Protein 4S1N (pdb70)

CATH classification: 3.40.50.170

B-factor: mean 57.57, std 19.72, range [28.13, 147.43]

Secondary structure (DSSP, 8-state):
--EEEE-SS--HHHHHHHHHS-EEEEEES-TT-THHHHHHHHT--EEE--GGGSSSHHHHHHHHHHHHHHTT-SEEEES------HHHHTTSTTSEEEEESS-TTSS-SS-HHHHHHHHT-SB--EEEEE--SSTT-SPEEEEE--B--TT--HHHHHHHHHHHHHHHHHHHHHHH--

Foldseek 3Di:
DAEEEEAAALCPLVLLCVVLHPHQEYEYQDPPHNNVVSCVVSVHHYDYHHPVPDPHVLVVVVVVLVVCVVSVHQAYEYRHHPADDPNNCVRQPVRYKYKDLFQPPQQFDNCSLVVCVVVPDQKTWMWMFGDDNDGPPGHTQDIDIGGDDDPDDSVNSVVSSVVRSSVVVNVSCVVVVD

Solvent-accessible surface area: 8891 Å² total

Radius of gyration: 16.01 Å; Cα contacts (8 Å, |Δi|>4): 315; chains: 1; bounding box: 42×35×35 Å

Nearest PDB structures (foldseek):
  4s1n-assembly1_A  TM=1.006E+00  e=5.184E-39  Streptococcus pneumoniae TIGR4
  3p9x-assembly1_B  TM=9.607E-01  e=1.309E-22  Halalkalibacterium halodurans C-125
  3auf-assembly1_A-2  TM=9.697E-01  e=1.327E-21  Symbiobacterium toebii
  4zyv-assembly1_A  TM=9.623E-01  e=7.169E-20  Homo sapiens
  3da8-assembly1_A  TM=9.303E-01  e=9.401E-19  Mycobacterium tuberculosis

Sequence (178 aa):
KKIAVFASGNGSNFQVIAEEFPVEFVFSDHRDAYVLERAKQLGVLSYAFELKEFESKADYEAALVELLEEHQIDLVCLAGYKIVGPTLLSAYEGRIVNIHPAYLPEFPGAHGIEDAWNAGVGQSGVTIHWVDSGVDTGQVIKQVRVPRLADDTIDRFEARIHEAEYRLYPEVVKALFT

Structure (mmCIF, N/CA/C/O backbone):
data_4S1N
#
_entry.id   4S1N
#
_cell.length_a   43.206
_cell.length_b   46.227
_cell.length_c   91.152
_cell.angle_alpha   90.00
_cell.angle_beta   90.00
_cell.angle_gamma   90.00
#
_symmetry.space_group_name_H-M   'P 21 21 21'
#
loop_
_entity.id
_entity.type
_entity.pdbx_description
1 polymer 'Phosphoribosylglycinamide formyltransferase'
2 non-polymer 'CHLORIDE ION'
3 water water
#
loop_
_atom_site.group_PDB
_atom_site.id
_atom_site.type_symbol
_atom_site.label_atom_id
_atom_site.label_alt_id
_atom_site.label_comp_id
_atom_site.label_asym_id
_atom_site.label_entity_id
_atom_site.label_seq_id
_atom_site.pdbx_PDB_ins_code
_atom_site.Cartn_x
_atom_site.Cartn_y
_atom_site.Cartn_z
_atom_site.occupancy
_atom_site.B_iso_or_equiv
_atom_site.auth_seq_id
_atom_site.auth_comp_id
_atom_site.auth_asym_id
_atom_site.auth_atom_id
_atom_site.pdbx_PDB_model_num
ATOM 9 N N . LYS A 1 5 ? -1.088 1.939 6.088 1.00 80.00 2 LYS A N 1
ATOM 10 C CA . LYS A 1 5 ? -0.959 1.223 4.822 1.00 75.59 2 LYS A CA 1
ATOM 11 C C . LYS A 1 5 ? -0.200 2.021 3.767 1.00 72.19 2 LYS A C 1
ATOM 12 O O . LYS A 1 5 ? -0.348 3.239 3.667 1.00 69.04 2 LYS A O 1
ATOM 18 N N . LYS A 1 6 ? 0.614 1.323 2.981 1.00 59.43 3 LYS A N 1
ATOM 19 C CA . LYS A 1 6 ? 1.287 1.929 1.838 1.00 58.13 3 LYS A CA 1
ATOM 20 C C . LYS A 1 6 ? 0.424 1.756 0.593 1.00 63.52 3 LYS A C 1
ATOM 21 O O . LYS A 1 6 ? 0.062 0.637 0.229 1.00 60.97 3 LYS A O 1
ATOM 27 N N . ILE A 1 7 ? 0.096 2.868 -0.056 1.00 71.22 4 ILE A N 1
ATOM 28 C CA . ILE A 1 7 ? -0.851 2.856 -1.166 1.00 65.81 4 ILE A CA 1
ATOM 29 C C . ILE A 1 7 ? -0.174 3.008 -2.527 1.00 52.15 4 ILE A C 1
ATOM 30 O O . ILE A 1 7 ? 0.687 3.868 -2.712 1.00 55.03 4 ILE A O 1
ATOM 35 N N . ALA A 1 8 ? -0.572 2.163 -3.473 1.00 44.88 5 ALA A N 1
ATOM 36 C CA . ALA A 1 8 ? -0.110 2.270 -4.852 1.00 64.18 5 ALA A CA 1
ATOM 37 C C . ALA A 1 8 ? -1.292 2.566 -5.771 1.00 56.58 5 ALA A C 1
ATOM 38 O O . ALA A 1 8 ? -2.410 2.116 -5.518 1.00 50.61 5 ALA A O 1
ATOM 40 N N . VAL A 1 9 ? -1.044 3.322 -6.835 1.00 40.77 6 VAL A N 1
ATOM 41 C CA . VAL A 1 9 ? -2.112 3.728 -7.744 1.00 38.97 6 VAL A CA 1
ATOM 42 C C . VAL A 1 9 ? -1.852 3.281 -9.181 1.00 37.32 6 VAL A C 1
ATOM 43 O O . VAL A 1 9 ? -0.771 3.503 -9.724 1.00 59.74 6 VAL A O 1
ATOM 47 N N . PHE A 1 10 ? -2.850 2.645 -9.790 1.00 35.57 7 PHE A N 1
ATOM 48 C CA . PHE A 1 10 ? -2.770 2.258 -11.195 1.00 34.55 7 PHE A CA 1
ATOM 49 C C . PHE A 1 10 ? -3.640 3.177 -12.046 1.00 45.33 7 PHE A C 1
ATOM 50 O O . PHE A 1 10 ? -4.851 3.258 -11.845 1.00 56.62 7 PHE A O 1
ATOM 58 N N . ALA A 1 11 ? -3.019 3.868 -12.997 1.00 36.06 8 ALA A N 1
ATOM 59 C CA . ALA A 1 11 ? -3.746 4.772 -13.880 1.00 37.73 8 ALA A CA 1
ATOM 60 C C . ALA A 1 11 ? -3.273 4.625 -15.322 1.00 33.89 8 ALA A C 1
ATOM 61 O O . ALA A 1 11 ? -2.074 4.618 -15.591 1.00 82.64 8 ALA A O 1
ATOM 63 N N . SER A 1 12 ? -4.221 4.517 -16.246 1.00 49.99 9 SER A N 1
ATOM 64 C CA . SER A 1 12 ? -3.898 4.280 -17.649 1.00 37.07 9 SER A CA 1
ATOM 65 C C . SER A 1 12 ? -3.916 5.551 -18.494 1.00 38.12 9 SER A C 1
ATOM 66 O O . SER A 1 12 ? -3.308 5.599 -19.563 1.00 46.22 9 SER A O 1
ATOM 69 N N . GLY A 1 13 ? -4.610 6.579 -18.015 1.00 32.97 10 GLY A N 1
ATOM 70 C CA . GLY A 1 13 ? -4.780 7.793 -18.792 1.00 32.20 10 GLY A CA 1
ATOM 71 C C . GLY A 1 13 ? -4.386 9.073 -18.083 1.00 32.57 10 GLY A C 1
ATOM 72 O O . GLY A 1 13 ? -3.259 9.213 -17.609 1.00 34.46 10 GLY A O 1
ATOM 73 N N . ASN A 1 14 ? -5.328 10.010 -18.018 1.00 33.58 11 ASN A N 1
ATOM 74 C CA . ASN A 1 14 ? -5.085 11.334 -17.455 1.00 32.07 11 ASN A CA 1
ATOM 75 C C . ASN A 1 14 ? -4.675 11.300 -15.985 1.00 55.94 11 ASN A C 1
ATOM 76 O O . ASN A 1 14 ? -3.875 12.121 -15.536 1.00 52.12 11 ASN A O 1
ATOM 81 N N . GLY A 1 15 ? -5.227 10.347 -15.241 1.00 56.89 12 GLY A N 1
ATOM 82 C CA . GLY A 1 15 ? -4.902 10.193 -13.835 1.00 56.64 12 GLY A CA 1
ATOM 83 C C . GLY A 1 15 ? -5.414 11.337 -12.983 1.00 48.92 12 GLY A C 1
ATOM 84 O O . GLY A 1 15 ? -4.709 11.835 -12.106 1.00 46.44 12 GLY A O 1
ATOM 85 N N . SER A 1 16 ? -6.649 11.752 -13.242 1.00 52.00 13 SER A N 1
ATOM 86 C CA . SER A 1 16 ? -7.267 12.836 -12.488 1.00 42.24 13 SER A CA 1
ATOM 87 C C . SER A 1 16 ? -7.564 12.407 -11.055 1.00 43.61 13 SER A C 1
ATOM 88 O O . SER A 1 16 ? -7.473 13.209 -10.126 1.00 45.42 13 SER A O 1
ATOM 91 N N . ASN A 1 17 ? -7.924 11.139 -10.883 1.00 47.18 14 ASN A N 1
ATOM 92 C CA . ASN A 1 17 ? -8.185 10.589 -9.558 1.00 45.17 14 ASN A CA 1
ATOM 93 C C . ASN A 1 17 ? -6.906 10.445 -8.742 1.00 42.55 14 ASN A C 1
ATOM 94 O O . ASN A 1 17 ? -6.915 10.619 -7.524 1.00 41.04 14 ASN A O 1
ATOM 99 N N . PHE A 1 18 ? -5.810 10.123 -9.422 1.00 46.73 15 PHE A N 1
ATOM 100 C CA . PHE A 1 18 ? -4.507 10.023 -8.777 1.00 28.48 15 PHE A CA 1
ATOM 101 C C . PHE A 1 18 ? -4.096 11.367 -8.192 1.00 33.03 15 PHE A C 1
ATOM 102 O O . PHE A 1 18 ? -3.483 11.430 -7.126 1.00 38.06 15 PHE A O 1
ATOM 110 N N . GLN A 1 19 ? -4.438 12.437 -8.903 1.00 34.89 16 GLN A N 1
ATOM 111 C CA . GLN A 1 19 ? -4.128 13.791 -8.465 1.00 32.13 16 GLN A CA 1
ATOM 112 C C . GLN A 1 19 ? -4.768 14.079 -7.110 1.00 52.29 16 GLN A C 1
ATOM 113 O O . GLN A 1 19 ? -4.143 14.667 -6.231 1.00 70.78 16 GLN A O 1
ATOM 119 N N . VAL A 1 20 ? -6.014 13.648 -6.942 1.00 36.61 17 VAL A N 1
ATOM 120 C CA . VAL A 1 20 ? -6.755 13.913 -5.716 1.00 38.03 17 VAL A CA 1
ATOM 121 C C . VAL A 1 20 ? -6.256 13.048 -4.558 1.00 46.57 17 VAL A C 1
ATOM 122 O O . VAL A 1 20 ? -6.132 13.519 -3.426 1.00 52.03 17 VAL A O 1
ATOM 126 N N . ILE A 1 21 ? -5.960 11.785 -4.852 1.00 52.14 18 ILE A N 1
ATOM 127 C CA . ILE A 1 21 ? -5.475 10.842 -3.843 1.00 48.39 18 ILE A CA 1
ATOM 128 C C . ILE A 1 21 ? -4.105 11.239 -3.295 1.00 43.93 18 ILE A C 1
ATOM 129 O O . ILE A 1 21 ? -3.876 11.217 -2.090 1.00 57.11 18 ILE A O 1
ATOM 134 N N . ALA A 1 22 ? -3.206 11.620 -4.195 1.00 44.57 19 ALA A N 1
ATOM 135 C CA . ALA A 1 22 ? -1.834 11.974 -3.837 1.00 42.33 19 ALA A CA 1
ATOM 136 C C . ALA A 1 22 ? -1.733 13.260 -3.018 1.00 46.12 19 ALA A C 1
ATOM 137 O O . ALA A 1 22 ? -0.716 13.511 -2.369 1.00 61.02 19 ALA A O 1
ATOM 139 N N . GLU A 1 23 ? -2.782 14.075 -3.063 1.00 38.00 20 GLU A N 1
ATOM 140 C CA . GLU A 1 23 ? -2.791 15.347 -2.348 1.00 48.49 20 GLU A CA 1
ATOM 141 C C . GLU A 1 23 ? -3.261 15.196 -0.903 1.00 55.56 20 GLU A C 1
ATOM 142 O O . GLU A 1 23 ? -2.980 16.048 -0.058 1.00 64.86 20 GLU A O 1
ATOM 148 N N . GLU A 1 24 ? -3.969 14.108 -0.620 1.00 43.30 21 GLU A N 1
ATOM 149 C CA . GLU A 1 24 ? -4.518 13.888 0.712 1.00 74.13 21 GLU A CA 1
ATOM 150 C C . GLU A 1 24 ? -4.014 12.589 1.332 1.00 46.20 21 GLU A C 1
ATOM 151 O O . GLU A 1 24 ? -4.246 12.323 2.510 1.00 57.46 21 GLU A O 1
ATOM 157 N N . PHE A 1 25 ? -3.314 11.788 0.534 1.00 71.60 22 PHE A N 1
ATOM 158 C CA . PHE A 1 25 ? -2.742 10.536 1.014 1.00 58.90 22 PHE A CA 1
ATOM 159 C C . PHE A 1 25 ? -1.349 10.314 0.439 1.00 55.25 22 PHE A C 1
ATOM 160 O O . PHE A 1 25 ? -1.125 10.524 -0.754 1.00 52.33 22 PHE A O 1
ATOM 168 N N . PRO A 1 26 ? -0.404 9.891 1.291 1.00 61.48 23 PRO A N 1
ATOM 169 C CA . PRO A 1 26 ? 0.957 9.567 0.852 1.00 54.87 23 PRO A CA 1
ATOM 170 C C . PRO A 1 26 ? 0.960 8.367 -0.087 1.00 59.76 23 PRO A C 1
ATOM 171 O O . PRO A 1 26 ? 0.555 7.275 0.311 1.00 69.15 23 PRO A O 1
ATOM 175 N N . VAL A 1 27 ? 1.411 8.571 -1.320 1.00 47.44 24 VAL A N 1
ATOM 176 C CA . VAL A 1 27 ? 1.438 7.501 -2.309 1.00 44.56 24 VAL A CA 1
ATOM 177 C C . VAL A 1 27 ? 2.856 6.982 -2.520 1.00 43.69 24 VAL A C 1
ATOM 178 O O . VAL A 1 27 ? 3.763 7.749 -2.847 1.00 52.77 24 VAL A O 1
ATOM 182 N N . GLU A 1 28 ? 3.040 5.679 -2.326 1.00 44.62 25 GLU A N 1
ATOM 183 C CA . GLU A 1 28 ? 4.347 5.051 -2.494 1.00 44.44 25 GLU A CA 1
ATOM 184 C C . GLU A 1 28 ? 4.837 5.195 -3.930 1.00 40.73 25 GLU A C 1
ATOM 185 O O . GLU A 1 28 ? 5.953 5.655 -4.170 1.00 43.35 25 GLU A O 1
ATOM 191 N N . PHE A 1 29 ? 3.995 4.799 -4.880 1.00 38.52 26 PHE A N 1
ATOM 192 C CA . PHE A 1 29 ? 4.293 4.981 -6.297 1.00 35.55 26 PHE A CA 1
ATOM 193 C C . PHE A 1 29 ? 3.026 4.888 -7.140 1.00 35.99 26 PHE A C 1
ATOM 194 O O . PHE A 1 29 ? 1.978 4.460 -6.658 1.00 35.26 26 PHE A O 1
ATOM 202 N N . VAL A 1 30 ? 3.130 5.291 -8.402 1.00 31.77 27 VAL A N 1
ATOM 203 C CA . VAL A 1 30 ? 2.011 5.196 -9.333 1.00 35.42 27 VAL A CA 1
ATOM 204 C C . VAL A 1 30 ? 2.439 4.519 -10.635 1.00 33.07 27 VAL A C 1
ATOM 205 O O . VAL A 1 30 ? 3.459 4.874 -11.226 1.00 39.50 27 VAL A O 1
ATOM 209 N N . PHE A 1 31 ? 1.664 3.531 -11.070 1.00 32.68 28 PHE A N 1
ATOM 210 C CA . PHE A 1 31 ? 1.990 2.780 -12.277 1.00 29.31 28 PHE A CA 1
ATOM 211 C C . PHE A 1 31 ? 1.067 3.131 -13.439 1.00 35.87 28 PHE A C 1
ATOM 212 O O . PHE A 1 31 ? -0.113 3.421 -13.244 1.00 42.94 28 PHE A O 1
ATOM 220 N N . SER A 1 32 ? 1.619 3.100 -14.648 1.00 33.84 29 SER A N 1
ATOM 221 C CA . SER A 1 32 ? 0.839 3.324 -15.857 1.00 28.36 29 SER A CA 1
ATOM 222 C C . SER A 1 32 ? 1.220 2.321 -16.939 1.00 29.29 29 SER A C 1
ATOM 223 O O . SER A 1 32 ? 2.401 2.059 -17.167 1.00 88.65 29 SER A O 1
ATOM 226 N N . ASP A 1 33 ? 0.215 1.759 -17.604 1.00 44.33 30 ASP A N 1
ATOM 227 C CA . ASP A 1 33 ? 0.454 0.826 -18.700 1.00 45.52 30 ASP A CA 1
ATOM 228 C C . ASP A 1 33 ? 0.669 1.568 -20.016 1.00 44.98 30 ASP A C 1
ATOM 229 O O . ASP A 1 33 ? 0.762 0.955 -21.078 1.00 40.38 30 ASP A O 1
ATOM 234 N N . HIS A 1 34 ? 0.742 2.893 -19.931 1.00 50.45 31 HIS A N 1
ATOM 235 C CA . HIS A 1 34 ? 1.040 3.735 -21.083 1.00 38.69 31 HIS A CA 1
ATOM 236 C C . HIS A 1 34 ? 2.194 4.674 -20.753 1.00 42.55 31 HIS A C 1
ATOM 237 O O . HIS A 1 34 ? 2.119 5.450 -19.801 1.00 45.72 31 HIS A O 1
ATOM 244 N N . ARG A 1 35 ? 3.259 4.602 -21.544 1.00 50.59 32 ARG A N 1
ATOM 245 C CA . ARG A 1 35 ? 4.451 5.409 -21.299 1.00 43.98 32 ARG A CA 1
ATOM 246 C C . ARG A 1 35 ? 4.251 6.878 -21.667 1.00 49.16 32 ARG A C 1
ATOM 247 O O . ARG A 1 35 ? 5.117 7.712 -21.404 1.00 49.22 32 ARG A O 1
ATOM 255 N N . ASP A 1 36 ? 3.111 7.190 -22.275 1.00 50.84 33 ASP A N 1
ATOM 256 C CA . ASP A 1 36 ? 2.820 8.559 -22.686 1.00 42.45 33 A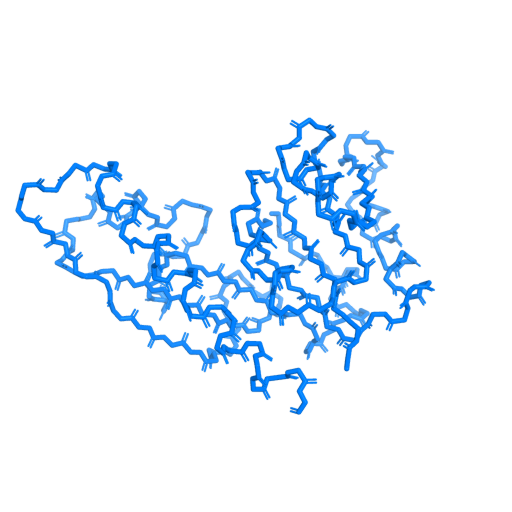SP A CA 1
ATOM 257 C C . ASP A 1 36 ? 1.574 9.110 -21.998 1.00 47.93 33 ASP A C 1
ATOM 258 O O . ASP A 1 36 ? 1.066 10.166 -22.373 1.00 54.35 33 ASP A O 1
ATOM 263 N N . ALA A 1 37 ? 1.086 8.389 -20.993 1.00 44.30 34 ALA A N 1
ATOM 264 C CA . ALA A 1 37 ? -0.081 8.826 -20.233 1.00 37.47 34 ALA A CA 1
ATOM 265 C C . ALA A 1 37 ? 0.239 10.090 -19.444 1.00 41.92 34 ALA A C 1
ATOM 266 O O . ALA A 1 37 ? 1.372 10.286 -19.006 1.00 52.40 34 ALA A O 1
ATOM 268 N N . TYR A 1 38 ? -0.763 10.945 -19.262 1.00 33.22 35 TYR A N 1
ATOM 269 C CA . TYR A 1 38 ? -0.553 12.220 -18.585 1.00 44.89 35 TYR A CA 1
ATOM 270 C C . TYR A 1 38 ? -0.384 12.055 -17.075 1.00 57.52 35 TYR A C 1
ATOM 271 O O . TYR A 1 38 ? 0.084 12.967 -16.393 1.00 74.23 35 TYR A O 1
ATOM 280 N N . VAL A 1 39 ? -0.754 10.888 -16.557 1.00 51.26 36 VAL A N 1
ATOM 281 C CA . VAL A 1 39 ? -0.625 10.616 -15.129 1.00 40.63 36 VAL A CA 1
ATOM 282 C C . VAL A 1 39 ? 0.845 10.629 -14.699 1.00 41.63 36 VAL A C 1
ATOM 283 O O . VAL A 1 39 ? 1.161 10.878 -13.535 1.00 44.29 36 VAL A O 1
ATOM 287 N N . LEU A 1 40 ? 1.739 10.380 -15.651 1.00 44.92 37 LEU A N 1
ATOM 288 C CA . LEU A 1 40 ? 3.171 10.430 -15.388 1.00 30.59 37 LEU A CA 1
ATOM 289 C C . LEU A 1 40 ? 3.625 11.871 -15.173 1.00 38.01 37 LEU A C 1
ATOM 290 O O . LEU A 1 40 ? 4.551 12.132 -14.405 1.00 52.32 37 LEU A O 1
ATOM 295 N N . GLU A 1 41 ? 2.968 12.801 -15.860 1.00 39.60 38 GLU A N 1
ATOM 296 C CA . GLU A 1 41 ? 3.267 14.221 -15.716 1.00 47.66 38 GLU A CA 1
ATOM 297 C C . GLU A 1 41 ? 2.882 14.728 -14.332 1.00 47.96 38 GLU A C 1
ATOM 298 O O . GLU A 1 41 ? 3.623 15.491 -13.712 1.00 52.23 38 GLU A O 1
ATOM 304 N N . ARG A 1 42 ? 1.718 14.299 -13.856 1.00 35.55 39 ARG A N 1
ATOM 305 C CA . ARG A 1 42 ? 1.227 14.700 -12.543 1.00 36.12 39 ARG A CA 1
ATOM 306 C C . ARG A 1 42 ? 2.148 14.200 -11.437 1.00 43.49 39 ARG A C 1
ATOM 307 O O . ARG A 1 42 ? 2.456 14.931 -10.496 1.00 47.20 39 ARG A O 1
ATOM 315 N N . ALA A 1 43 ? 2.585 12.950 -11.560 1.00 33.84 40 ALA A N 1
ATOM 316 C CA . ALA A 1 43 ? 3.479 12.346 -10.579 1.00 44.95 40 ALA A CA 1
ATOM 317 C C . ALA A 1 43 ? 4.794 13.113 -10.485 1.00 46.60 40 ALA A C 1
ATOM 318 O O . ALA A 1 43 ? 5.364 13.255 -9.403 1.00 50.56 40 ALA A O 1
ATOM 320 N N . LYS A 1 44 ? 5.265 13.607 -11.625 1.00 48.04 41 LYS A N 1
ATOM 321 C CA . LYS A 1 44 ? 6.507 14.367 -11.680 1.00 40.90 41 LYS A CA 1
ATOM 322 C C . LYS A 1 44 ? 6.355 15.706 -10.963 1.00 52.90 41 LYS A C 1
ATOM 323 O O . LYS A 1 44 ? 7.310 16.224 -10.384 1.00 69.08 41 LYS A O 1
ATOM 326 N N . GLN A 1 45 ? 5.146 16.256 -11.001 1.00 52.29 42 GLN A N 1
ATOM 327 C CA . GLN A 1 45 ? 4.866 17.541 -10.369 1.00 48.19 42 GLN A CA 1
ATOM 328 C C . GLN A 1 45 ? 4.615 17.390 -8.872 1.00 48.00 42 GLN A C 1
ATOM 329 O O . GLN A 1 45 ? 4.958 18.272 -8.085 1.00 59.25 42 GLN A O 1
ATOM 335 N N . LEU A 1 46 ? 4.014 16.270 -8.485 1.00 52.76 43 LEU A N 1
ATOM 336 C CA . LEU A 1 46 ? 3.707 16.011 -7.082 1.00 51.05 43 LEU A CA 1
ATOM 337 C C . LEU A 1 46 ? 4.886 15.377 -6.351 1.00 51.22 43 LEU A C 1
ATOM 338 O O . LEU A 1 46 ? 4.853 15.211 -5.132 1.00 56.14 43 LEU A O 1
ATOM 343 N N . GLY A 1 47 ? 5.925 15.025 -7.101 1.00 60.23 44 GLY A N 1
ATOM 344 C CA . GLY A 1 47 ? 7.096 14.388 -6.527 1.00 55.73 44 GLY A CA 1
ATOM 345 C C . GLY A 1 47 ? 6.819 12.956 -6.111 1.00 59.98 44 GLY A C 1
ATOM 346 O O . GLY A 1 47 ? 7.371 12.465 -5.127 1.00 45.62 44 GLY A O 1
ATOM 347 N N . VAL A 1 48 ? 5.955 12.286 -6.867 1.00 56.71 45 VAL A N 1
ATOM 348 C CA . VAL A 1 48 ? 5.586 10.906 -6.576 1.00 51.20 45 VAL A CA 1
ATOM 349 C C . VAL A 1 48 ? 6.287 9.942 -7.528 1.00 48.10 45 VAL A C 1
ATOM 350 O O . VAL A 1 48 ? 6.311 10.162 -8.739 1.00 51.57 45 VAL A O 1
ATOM 354 N N . LEU A 1 49 ? 6.863 8.882 -6.968 1.00 40.40 46 LEU A N 1
ATOM 355 C CA . LEU A 1 49 ? 7.544 7.857 -7.753 1.00 40.87 46 LEU A CA 1
ATOM 356 C C . LEU A 1 49 ? 6.597 7.256 -8.787 1.00 43.46 46 LEU A C 1
ATOM 357 O O . LEU A 1 49 ? 5.423 7.027 -8.502 1.00 41.35 46 LEU A O 1
ATOM 362 N N . SER A 1 50 ? 7.107 7.009 -9.990 1.00 48.83 47 SER A N 1
ATOM 363 C CA . SER A 1 50 ? 6.266 6.515 -11.075 1.00 47.43 47 SER A CA 1
ATOM 364 C C . SER A 1 50 ? 6.969 5.487 -11.959 1.00 52.99 47 SER A C 1
ATOM 365 O O . SER A 1 50 ? 8.048 5.744 -12.493 1.00 42.85 47 SER A O 1
ATOM 368 N N . TYR A 1 51 ? 6.343 4.323 -12.107 1.00 37.46 48 TYR A N 1
ATOM 369 C CA . TYR A 1 51 ? 6.836 3.285 -13.004 1.00 37.97 48 TYR A CA 1
ATOM 370 C C . TYR A 1 51 ? 5.915 3.172 -14.212 1.00 38.89 48 TYR A C 1
ATOM 371 O O . TYR A 1 51 ? 4.733 3.509 -14.130 1.00 41.75 48 TYR A O 1
ATOM 380 N N . ALA A 1 52 ? 6.452 2.694 -15.330 1.00 41.08 49 ALA A N 1
ATOM 381 C CA . ALA A 1 52 ? 5.663 2.569 -16.552 1.00 39.95 49 ALA A CA 1
ATOM 382 C C . ALA A 1 52 ? 6.229 1.541 -17.530 1.00 42.45 49 ALA A C 1
ATOM 383 O O . ALA A 1 52 ? 7.383 1.633 -17.947 1.00 53.97 49 ALA A O 1
ATOM 385 N N . PHE A 1 53 ? 5.403 0.563 -17.887 1.00 40.59 50 PHE A N 1
ATOM 386 C CA . PHE A 1 53 ? 5.733 -0.384 -18.948 1.00 48.63 50 PHE A CA 1
ATOM 387 C C . PHE A 1 53 ? 4.463 -0.904 -19.618 1.00 46.23 50 PHE A C 1
ATOM 388 O O . PHE A 1 53 ? 3.422 -1.035 -18.974 1.00 35.41 50 PHE A O 1
ATOM 396 N N . GLU A 1 54 ? 4.553 -1.194 -20.912 1.00 39.27 51 GLU A N 1
ATOM 397 C CA . GLU A 1 54 ? 3.378 -1.584 -21.685 1.00 42.42 51 GLU A CA 1
ATOM 398 C C . GLU A 1 54 ? 3.289 -3.091 -21.911 1.00 43.22 51 GLU A C 1
ATOM 399 O O . GLU A 1 54 ? 4.253 -3.824 -21.693 1.00 50.05 51 GLU A O 1
ATOM 405 N N . LEU A 1 55 ? 2.119 -3.542 -22.352 1.00 48.03 52 LEU A N 1
ATOM 406 C CA . LEU A 1 55 ? 1.865 -4.959 -22.584 1.00 35.94 52 LEU A CA 1
ATOM 407 C C . LEU A 1 55 ? 2.650 -5.468 -23.790 1.00 37.82 52 LEU A C 1
ATOM 408 O O . LEU A 1 55 ? 2.926 -6.661 -23.906 1.00 43.33 52 LEU A O 1
ATOM 413 N N . LYS A 1 56 ? 3.011 -4.550 -24.681 1.00 50.23 53 LYS A N 1
ATOM 414 C CA . LYS A 1 56 ? 3.751 -4.889 -25.892 1.00 48.15 53 LYS A CA 1
ATOM 415 C C . LYS A 1 56 ? 5.146 -5.410 -25.566 1.00 48.37 53 LYS A C 1
ATOM 416 O O . LYS A 1 56 ? 5.761 -6.111 -26.368 1.00 45.06 53 LYS A O 1
ATOM 422 N N . GLU A 1 57 ? 5.637 -5.062 -24.382 1.00 47.77 54 GLU A N 1
ATOM 423 C CA . GLU A 1 57 ? 7.000 -5.385 -23.984 1.00 48.98 54 GLU A CA 1
ATOM 424 C C . GLU A 1 57 ? 7.103 -6.749 -23.307 1.00 44.92 54 GLU A C 1
ATOM 425 O O . GLU A 1 57 ? 8.155 -7.107 -22.778 1.00 47.76 54 GLU A O 1
ATOM 431 N N . PHE A 1 58 ? 6.013 -7.510 -23.327 1.00 39.70 55 PHE A N 1
ATOM 432 C CA . PHE A 1 58 ? 5.987 -8.813 -22.670 1.00 38.69 55 PHE A CA 1
ATOM 433 C C . PHE A 1 58 ? 5.479 -9.919 -23.590 1.00 59.98 55 PHE A C 1
ATOM 434 O O . PHE A 1 58 ? 4.798 -9.654 -24.581 1.00 67.05 55 PHE A O 1
ATOM 442 N N . GLU A 1 59 ? 5.816 -11.159 -23.250 1.00 39.23 56 GLU A N 1
ATOM 443 C CA . GLU A 1 59 ? 5.406 -12.313 -24.040 1.00 39.62 56 GLU A CA 1
ATOM 444 C C . GLU A 1 59 ? 3.927 -12.616 -23.829 1.00 43.96 56 GLU A C 1
ATOM 445 O O . GLU A 1 59 ? 3.226 -13.025 -24.755 1.00 37.93 56 GLU A O 1
ATOM 451 N N . SER A 1 60 ? 3.458 -12.411 -22.603 1.00 44.57 57 SER A N 1
ATOM 452 C CA . SER A 1 60 ? 2.058 -12.642 -22.271 1.00 37.89 57 SER A CA 1
ATOM 453 C C . SER A 1 60 ? 1.598 -11.681 -21.184 1.00 45.55 57 SER A C 1
ATOM 454 O O . SER A 1 60 ? 2.384 -10.886 -20.670 1.00 51.46 57 SER A O 1
ATOM 457 N N . LYS A 1 61 ? 0.318 -11.759 -20.837 1.00 33.50 58 LYS A N 1
ATOM 458 C CA . LYS A 1 61 ? -0.236 -10.918 -19.786 1.00 46.72 58 LYS A CA 1
ATOM 459 C C . LYS A 1 61 ? 0.241 -11.394 -18.417 1.00 38.93 58 LYS A C 1
ATOM 460 O O . LYS A 1 61 ? 0.337 -10.610 -17.473 1.00 38.25 58 LYS A O 1
ATOM 466 N N . ALA A 1 62 ? 0.542 -12.686 -18.319 1.00 37.78 59 ALA A N 1
ATOM 467 C CA . ALA A 1 62 ? 1.024 -13.271 -17.075 1.00 35.56 59 ALA A CA 1
ATOM 468 C C . ALA A 1 62 ? 2.379 -12.688 -16.690 1.00 39.34 59 ALA A C 1
ATOM 469 O O . ALA A 1 62 ? 2.618 -12.366 -15.526 1.00 49.49 59 ALA A O 1
ATOM 471 N N . ASP A 1 63 ? 3.262 -12.555 -17.675 1.00 40.77 60 ASP A N 1
ATOM 472 C CA . ASP A 1 63 ? 4.578 -11.967 -17.452 1.00 36.79 60 ASP A CA 1
ATOM 473 C C . ASP A 1 63 ? 4.453 -10.474 -17.173 1.00 49.50 60 ASP A C 1
ATOM 474 O O . ASP A 1 63 ? 5.244 -9.903 -16.423 1.00 48.88 60 ASP A O 1
ATOM 479 N N . TYR A 1 64 ? 3.452 -9.850 -17.785 1.00 51.89 61 TYR A N 1
ATOM 480 C CA . TYR A 1 64 ? 3.177 -8.435 -17.570 1.00 41.45 61 TYR A CA 1
ATOM 481 C C . TYR A 1 64 ? 2.752 -8.173 -16.130 1.00 42.17 61 TYR A C 1
ATOM 482 O O . TYR A 1 64 ? 3.215 -7.223 -15.499 1.00 48.59 61 TYR A O 1
ATOM 491 N N . GLU A 1 65 ? 1.871 -9.023 -15.613 1.00 37.02 62 GLU A N 1
ATOM 492 C CA . GLU A 1 65 ? 1.382 -8.872 -14.249 1.00 39.83 62 GLU A CA 1
ATOM 493 C C . GLU A 1 65 ? 2.391 -9.388 -13.230 1.00 42.32 62 GLU A C 1
ATOM 494 O O . GLU A 1 65 ? 2.340 -9.023 -12.056 1.00 42.81 62 GLU A O 1
ATOM 500 N N . ALA A 1 66 ? 3.307 -10.238 -13.685 1.00 44.68 63 ALA A N 1
ATOM 501 C CA . ALA A 1 66 ? 4.366 -10.746 -12.822 1.00 50.08 63 ALA A CA 1
ATOM 502 C C . ALA A 1 66 ? 5.319 -9.618 -12.447 1.00 37.85 63 ALA A C 1
ATOM 503 O O . ALA A 1 66 ? 5.828 -9.567 -11.328 1.00 60.57 63 ALA A O 1
ATOM 505 N N . ALA A 1 67 ? 5.553 -8.714 -13.393 1.00 36.38 64 ALA A N 1
ATOM 506 C CA . ALA A 1 67 ? 6.404 -7.555 -13.155 1.00 39.32 64 ALA A CA 1
ATOM 507 C C . ALA A 1 67 ? 5.716 -6.581 -12.207 1.00 40.17 64 ALA A C 1
ATOM 508 O O . ALA A 1 67 ? 6.373 -5.857 -11.459 1.00 47.73 64 ALA A O 1
ATOM 510 N N . LEU A 1 68 ? 4.387 -6.572 -12.245 1.00 33.23 65 LEU A N 1
ATOM 511 C CA . LEU A 1 68 ? 3.601 -5.736 -11.347 1.00 35.71 65 LEU A CA 1
ATOM 512 C C . LEU A 1 68 ? 3.664 -6.254 -9.916 1.00 43.60 65 LEU A C 1
ATOM 513 O O . LEU A 1 68 ? 3.838 -5.480 -8.976 1.00 33.86 65 LEU A O 1
ATOM 518 N N . VAL A 1 69 ? 3.522 -7.567 -9.760 1.00 52.44 66 VAL A N 1
ATOM 519 C CA . VAL A 1 69 ? 3.563 -8.195 -8.444 1.00 53.32 66 VAL A CA 1
ATOM 520 C C . VAL A 1 69 ? 4.914 -7.979 -7.769 1.00 40.18 66 VAL A C 1
ATOM 521 O O . VAL A 1 69 ? 4.978 -7.617 -6.594 1.00 53.64 66 VAL A O 1
ATOM 525 N N . GLU A 1 70 ? 5.990 -8.191 -8.522 1.00 65.59 67 GLU A N 1
ATOM 526 C CA . GLU A 1 70 ? 7.341 -7.961 -8.018 1.00 69.92 67 GLU A CA 1
ATOM 527 C C . GLU A 1 70 ? 7.534 -6.505 -7.609 1.00 53.74 67 GLU A C 1
ATOM 528 O O . GLU A 1 70 ? 8.219 -6.208 -6.630 1.00 52.13 67 GLU A O 1
ATOM 534 N N . LEU A 1 71 ? 6.922 -5.603 -8.369 1.00 42.56 68 LEU A N 1
ATOM 535 C CA . LEU A 1 71 ? 7.024 -4.174 -8.103 1.00 38.48 68 LEU A CA 1
ATOM 536 C C . LEU A 1 71 ? 6.260 -3.802 -6.837 1.00 53.22 68 LEU A C 1
ATOM 537 O O . LEU A 1 71 ? 6.710 -2.968 -6.051 1.00 49.60 68 LEU A O 1
ATOM 542 N N . LEU A 1 72 ? 5.102 -4.426 -6.645 1.00 56.28 69 LEU A N 1
ATOM 543 C CA . LEU A 1 72 ? 4.283 -4.177 -5.466 1.00 36.92 69 LEU A CA 1
ATOM 544 C C . LEU A 1 72 ? 4.945 -4.730 -4.208 1.00 56.77 69 LEU A C 1
ATOM 545 O O . LEU A 1 72 ? 4.974 -4.070 -3.169 1.00 55.46 69 LEU A O 1
ATOM 550 N N . GLU A 1 73 ? 5.478 -5.944 -4.311 1.00 54.97 70 GLU A N 1
ATOM 551 C CA . GLU A 1 73 ? 6.119 -6.603 -3.179 1.00 59.41 70 GLU A CA 1
ATOM 552 C C . GLU A 1 73 ? 7.399 -5.891 -2.751 1.00 57.15 70 GLU A C 1
ATOM 553 O O . GLU A 1 73 ? 7.787 -5.943 -1.584 1.00 55.16 70 GLU A O 1
ATOM 559 N N . GLU A 1 74 ? 8.049 -5.225 -3.700 1.00 54.81 71 GLU A N 1
ATOM 560 C CA . GLU A 1 74 ? 9.293 -4.518 -3.419 1.00 63.83 71 GLU A CA 1
ATOM 561 C C . GLU A 1 74 ? 9.042 -3.278 -2.566 1.00 60.30 71 GLU A C 1
ATOM 562 O O . GLU A 1 74 ? 9.876 -2.900 -1.743 1.00 71.59 71 GLU A O 1
ATOM 565 N N . HIS A 1 75 ? 7.886 -2.653 -2.763 1.00 59.65 72 HIS A N 1
ATOM 566 C CA . HIS A 1 75 ? 7.537 -1.439 -2.032 1.00 46.67 72 HIS A CA 1
ATOM 567 C C . HIS A 1 75 ? 6.622 -1.723 -0.845 1.00 73.70 72 HIS A C 1
ATOM 568 O O . HIS A 1 75 ? 6.127 -0.796 -0.203 1.00 74.01 72 HIS A O 1
ATOM 575 N N . GLN A 1 76 ? 6.407 -3.007 -0.562 1.00 70.12 73 GLN A N 1
ATOM 576 C CA . GLN A 1 76 ? 5.563 -3.444 0.551 1.00 50.92 73 GLN A CA 1
ATOM 577 C C . GLN A 1 76 ? 4.165 -2.835 0.494 1.00 49.09 73 GLN A C 1
ATOM 578 O O . GLN A 1 76 ? 3.647 -2.352 1.501 1.00 50.12 73 GLN A O 1
ATOM 584 N N . ILE A 1 77 ? 3.561 -2.863 -0.689 1.00 52.02 74 ILE A N 1
ATOM 585 C CA . ILE A 1 77 ? 2.241 -2.277 -0.895 1.00 46.67 74 ILE A CA 1
ATOM 586 C C . ILE A 1 77 ? 1.156 -3.049 -0.150 1.00 42.10 74 ILE A C 1
ATOM 587 O O . ILE A 1 77 ? 1.078 -4.273 -0.241 1.00 75.14 74 ILE A O 1
ATOM 592 N N . ASP A 1 78 ? 0.322 -2.323 0.589 1.00 60.08 75 ASP A N 1
ATOM 593 C CA . ASP A 1 78 ? -0.750 -2.935 1.363 1.00 59.53 75 ASP A CA 1
ATOM 594 C C . ASP A 1 78 ? -2.106 -2.748 0.688 1.00 47.52 75 ASP A C 1
ATOM 595 O O . ASP A 1 78 ? -3.055 -3.481 0.967 1.00 50.32 75 ASP A O 1
ATOM 600 N N . LEU A 1 79 ? -2.190 -1.763 -0.201 1.00 41.26 76 LEU A N 1
ATOM 601 C CA . LEU A 1 79 ? -3.440 -1.462 -0.889 1.00 36.24 76 LEU A CA 1
ATOM 602 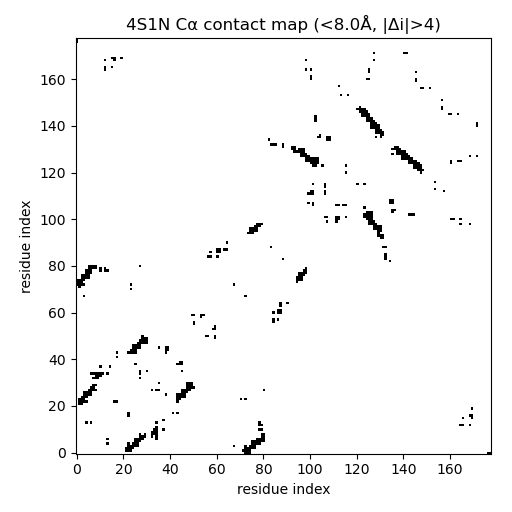C C . LEU A 1 79 ? -3.185 -0.893 -2.281 1.00 40.63 76 LEU A C 1
ATOM 603 O O . LEU A 1 79 ? -2.390 0.031 -2.449 1.00 40.70 76 LEU A O 1
ATOM 608 N N . VAL A 1 80 ? -3.866 -1.452 -3.276 1.00 41.13 77 VAL A N 1
ATOM 609 C CA . VAL A 1 80 ? -3.726 -0.994 -4.654 1.00 30.38 77 VAL A CA 1
ATOM 610 C C . VAL A 1 80 ? -5.002 -0.315 -5.139 1.00 39.36 77 VAL A C 1
ATOM 611 O O . VAL A 1 80 ? -6.047 -0.953 -5.262 1.00 43.20 77 VAL A O 1
ATOM 615 N N . CYS A 1 81 ? -4.910 0.983 -5.413 1.00 43.83 78 CYS A N 1
ATOM 616 C CA . CYS A 1 81 ? -6.054 1.746 -5.898 1.00 33.41 78 CYS A CA 1
ATOM 61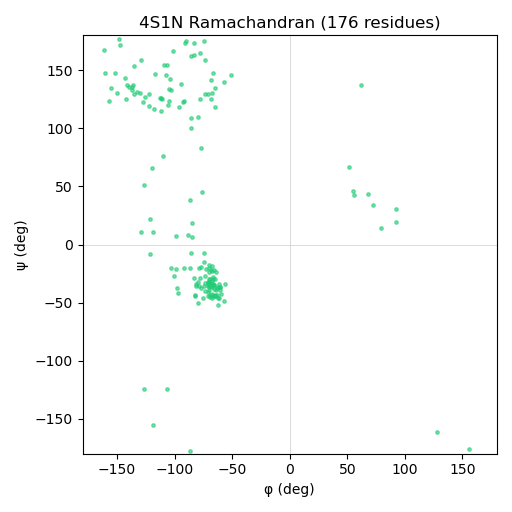7 C C . CYS A 1 81 ? -6.042 1.861 -7.418 1.00 36.20 78 CYS A C 1
ATOM 618 O O . CYS A 1 81 ? -5.117 2.426 -8.000 1.00 41.60 78 CYS A O 1
ATOM 621 N N . LEU A 1 82 ? -7.075 1.321 -8.057 1.00 36.99 79 LEU A N 1
ATOM 622 C CA . LEU A 1 82 ? -7.220 1.432 -9.502 1.00 29.08 79 LEU A CA 1
ATOM 623 C C . LEU A 1 82 ? -7.929 2.735 -9.855 1.00 39.02 79 LEU A C 1
ATOM 624 O O . LEU A 1 82 ? -9.153 2.831 -9.760 1.00 51.72 79 LEU A O 1
ATOM 629 N N . ALA A 1 83 ? -7.154 3.736 -10.257 1.00 37.88 80 ALA A N 1
ATOM 630 C CA . ALA A 1 83 ? -7.706 5.045 -10.586 1.00 38.54 80 ALA A CA 1
ATOM 631 C C . ALA A 1 83 ? -7.628 5.318 -12.083 1.00 37.72 80 ALA A C 1
ATOM 632 O O . ALA A 1 83 ? -6.783 6.087 -12.540 1.00 42.82 80 ALA A O 1
ATOM 634 N N . GLY A 1 84 ? -8.517 4.686 -12.842 1.00 33.35 81 GLY A N 1
ATOM 635 C CA . GLY A 1 84 ? -8.539 4.848 -14.284 1.00 35.07 81 GLY A CA 1
ATOM 636 C C . GLY A 1 84 ? -7.710 3.795 -14.993 1.00 34.22 81 GLY A C 1
ATOM 637 O O . GLY A 1 84 ? -7.155 4.045 -16.061 1.00 47.68 81 GLY A O 1
ATOM 638 N N . TYR A 1 85 ? -7.628 2.612 -14.392 1.00 37.43 82 TYR A N 1
ATOM 639 C CA . TYR A 1 85 ? -6.884 1.502 -14.975 1.00 32.33 82 TYR A CA 1
ATOM 640 C C . TYR A 1 85 ? -7.780 0.718 -15.927 1.00 40.44 82 TYR A C 1
ATOM 641 O O . TYR A 1 85 ? -8.616 -0.075 -15.497 1.00 40.67 82 TYR A O 1
ATOM 658 N N . LYS A 1 87 ? -7.635 -1.851 -17.769 1.00 53.55 84 LYS A N 1
ATOM 659 C CA . LYS A 1 87 ? -7.194 -3.199 -18.101 1.00 45.45 84 LYS A CA 1
ATOM 660 C C . LYS A 1 87 ? -7.691 -4.199 -17.064 1.00 47.05 84 LYS A C 1
ATOM 661 O O . LYS A 1 87 ? -7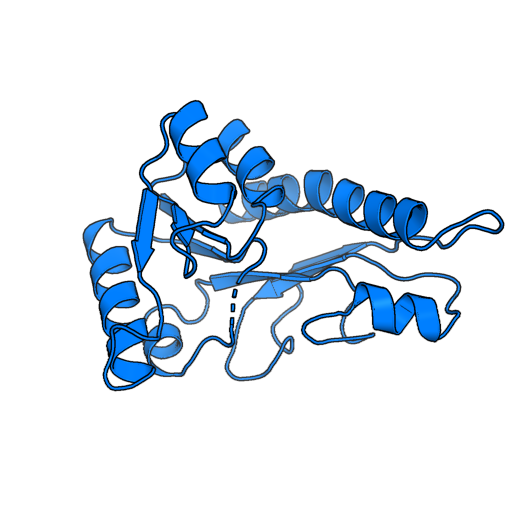.660 -3.930 -15.864 1.00 56.58 84 LYS A O 1
ATOM 667 N N . ILE A 1 88 ? -8.157 -5.350 -17.539 1.00 56.93 85 ILE A N 1
ATOM 668 C CA . ILE A 1 88 ? -8.673 -6.395 -16.663 1.00 37.37 85 ILE A CA 1
ATOM 669 C C . ILE A 1 88 ? -7.569 -6.956 -15.775 1.00 43.28 85 ILE A C 1
ATOM 670 O O . ILE A 1 88 ? -6.463 -7.222 -16.241 1.00 53.83 85 ILE A O 1
ATOM 675 N N . VAL A 1 89 ? -7.870 -7.125 -14.492 1.00 47.46 86 VAL A N 1
ATOM 676 C CA . VAL A 1 89 ? -6.916 -7.707 -13.557 1.00 51.46 86 VAL A CA 1
ATOM 677 C C . VAL A 1 89 ? -6.905 -9.227 -13.690 1.00 44.36 86 VAL A C 1
ATOM 678 O O . VAL A 1 89 ? -7.867 -9.898 -13.315 1.00 39.09 86 VAL A O 1
ATOM 682 N N . GLY A 1 90 ? -5.814 -9.762 -14.228 1.00 43.70 87 GLY A N 1
ATOM 683 C CA . GLY A 1 90 ? -5.690 -11.192 -14.451 1.00 37.22 87 GLY A CA 1
ATOM 684 C C . GLY A 1 90 ? -5.456 -11.980 -13.177 1.00 41.00 87 GLY A C 1
ATOM 685 O O . GLY A 1 90 ? -5.294 -11.400 -12.104 1.00 44.01 87 GLY A O 1
ATOM 686 N N . PRO A 1 91 ? -5.431 -13.317 -13.292 1.00 41.49 88 PRO A N 1
ATOM 687 C CA . PRO A 1 91 ? -5.277 -14.220 -12.145 1.00 42.13 88 PRO A CA 1
ATOM 688 C C . PRO A 1 91 ? -3.896 -14.132 -11.502 1.00 40.92 88 PRO A C 1
ATOM 689 O O . PRO A 1 91 ? -3.743 -14.489 -10.335 1.00 57.23 88 PRO A O 1
ATOM 693 N N . THR A 1 92 ? -2.907 -13.665 -12.257 1.00 40.23 89 THR A N 1
ATOM 694 C CA . THR A 1 92 ? -1.552 -13.519 -11.738 1.00 58.00 89 THR A CA 1
ATOM 695 C C . THR A 1 92 ? -1.501 -12.450 -10.651 1.00 53.27 89 THR A C 1
ATOM 696 O O . THR A 1 92 ? -0.876 -12.639 -9.606 1.00 59.61 89 THR A O 1
ATOM 700 N N . LEU A 1 93 ? -2.168 -11.329 -10.903 1.00 44.21 90 LEU A N 1
ATOM 701 C CA . LEU A 1 93 ? -2.196 -10.222 -9.957 1.00 35.72 90 LEU A CA 1
ATOM 702 C C . LEU A 1 93 ? -3.205 -10.476 -8.839 1.00 46.91 90 LEU A C 1
ATOM 703 O O . LEU A 1 93 ? -3.008 -10.046 -7.703 1.00 43.97 90 LEU A O 1
ATOM 708 N N . LEU A 1 94 ? -4.283 -11.180 -9.169 1.00 56.66 91 LEU A N 1
ATOM 709 C CA . LEU A 1 94 ? -5.321 -11.500 -8.194 1.00 54.02 91 LEU A CA 1
ATOM 710 C C . LEU A 1 94 ? -4.830 -12.488 -7.140 1.00 58.02 91 LEU A C 1
ATOM 711 O O . LEU A 1 94 ? -5.240 -12.424 -5.982 1.00 69.56 91 LEU A O 1
ATOM 716 N N . SER A 1 95 ? -3.952 -13.399 -7.546 1.00 51.65 92 SER A N 1
ATOM 717 C CA . SER A 1 95 ? -3.427 -14.412 -6.638 1.00 45.09 92 SER A CA 1
ATOM 718 C C . SER A 1 95 ? -2.530 -13.803 -5.566 1.00 56.32 92 SER A C 1
ATOM 719 O O . SER A 1 95 ? -2.331 -14.391 -4.503 1.00 68.82 92 SER A O 1
ATOM 722 N N . ALA A 1 96 ? -1.993 -12.621 -5.849 1.00 51.86 93 ALA A N 1
ATOM 723 C CA . ALA A 1 96 ? -1.079 -11.959 -4.926 1.00 53.61 93 ALA A CA 1
ATOM 724 C C . ALA A 1 96 ? -1.781 -10.907 -4.072 1.00 67.49 93 ALA A C 1
ATOM 725 O O . ALA A 1 96 ? -1.466 -10.744 -2.893 1.00 73.99 93 ALA A O 1
ATOM 727 N N . TYR A 1 97 ? -2.733 -10.195 -4.667 1.00 40.49 94 TYR A N 1
ATOM 728 C CA . TYR A 1 97 ? -3.409 -9.103 -3.972 1.00 51.21 94 TYR A CA 1
ATOM 729 C C . TYR A 1 97 ? -4.931 -9.228 -3.982 1.00 54.23 94 TYR A C 1
ATOM 730 O O . TYR A 1 97 ? -5.637 -8.285 -4.335 1.00 55.75 94 TYR A O 1
ATOM 739 N N . GLU A 1 98 ? -5.432 -10.393 -3.584 1.00 68.25 95 GLU A N 1
ATOM 740 C CA . GLU A 1 98 ? -6.869 -10.603 -3.464 1.00 65.56 95 GLU A CA 1
ATOM 741 C C . GLU A 1 98 ? -7.390 -9.957 -2.185 1.00 70.87 95 GLU A C 1
ATOM 742 O O . GLU A 1 98 ? -6.894 -10.235 -1.094 1.00 82.70 95 GLU A O 1
ATOM 744 N N . GLY A 1 99 ? -8.389 -9.092 -2.326 1.00 62.97 96 GLY A N 1
ATOM 745 C CA . GLY A 1 99 ? -8.956 -8.394 -1.187 1.00 53.19 96 GLY A CA 1
ATOM 746 C C . GLY A 1 99 ? -8.099 -7.220 -0.756 1.00 55.39 96 GLY A C 1
ATOM 747 O O . GLY A 1 99 ? -8.275 -6.676 0.334 1.00 65.17 96 GLY A O 1
ATOM 748 N N . ARG A 1 100 ? -7.166 -6.832 -1.618 1.00 51.87 97 ARG A N 1
ATOM 749 C CA . ARG A 1 100 ? -6.271 -5.715 -1.341 1.00 47.64 97 ARG A CA 1
ATOM 750 C C . ARG A 1 100 ? -6.271 -4.735 -2.509 1.00 43.51 97 ARG A C 1
ATOM 751 O O . ARG A 1 100 ? -5.444 -3.824 -2.570 1.00 38.34 97 ARG A O 1
ATOM 759 N N . ILE A 1 101 ? -7.204 -4.930 -3.436 1.00 35.67 98 ILE A N 1
ATOM 760 C CA . ILE A 1 101 ? -7.316 -4.072 -4.609 1.00 39.40 98 ILE A CA 1
ATOM 761 C C . ILE A 1 101 ? -8.698 -3.436 -4.704 1.00 40.81 98 ILE A C 1
ATOM 762 O O . ILE A 1 101 ? -9.706 -4.135 -4.816 1.00 42.18 98 ILE A O 1
ATOM 767 N N . VAL A 1 102 ? -8.740 -2.109 -4.660 1.00 33.35 99 VAL A N 1
ATOM 768 C CA . VAL A 1 102 ? -9.993 -1.379 -4.814 1.00 34.22 99 VAL A CA 1
ATOM 769 C C . VAL A 1 102 ? -10.058 -0.704 -6.179 1.00 36.06 99 VAL A C 1
ATOM 770 O O . VAL A 1 102 ? -9.028 -0.409 -6.786 1.00 40.92 99 VAL A O 1
ATOM 774 N N . ASN A 1 103 ? -11.272 -0.465 -6.659 1.00 34.54 100 ASN A N 1
ATOM 775 C CA . ASN A 1 103 ? -11.463 0.175 -7.953 1.00 37.54 100 ASN A CA 1
ATOM 776 C C . ASN A 1 103 ? -12.658 1.118 -7.961 1.00 40.17 100 ASN A C 1
ATOM 777 O O . ASN A 1 103 ? -13.678 0.850 -7.327 1.00 39.62 100 ASN A O 1
ATOM 782 N N . ILE A 1 104 ? -12.520 2.227 -8.679 1.00 36.59 101 ILE A N 1
ATOM 783 C CA . ILE A 1 104 ? -13.613 3.175 -8.835 1.00 39.16 101 ILE A CA 1
ATOM 784 C C . ILE A 1 104 ? -14.231 3.036 -10.226 1.00 49.97 101 ILE A C 1
ATOM 785 O O . ILE A 1 104 ? -13.530 2.781 -11.207 1.00 52.03 101 ILE A O 1
ATOM 790 N N . HIS A 1 105 ? -15.550 3.180 -10.302 1.00 44.34 102 HIS A N 1
ATOM 791 C CA . HIS A 1 105 ? -16.264 3.004 -11.560 1.00 47.06 102 HIS A CA 1
ATOM 792 C C . HIS A 1 105 ? -17.289 4.115 -11.764 1.00 50.92 102 HIS A C 1
ATOM 793 O O . HIS A 1 105 ? -18.096 4.390 -10.876 1.00 52.75 102 HIS A O 1
ATOM 800 N N . PRO A 1 106 ? -17.261 4.758 -12.942 1.00 44.35 103 PRO A N 1
ATOM 801 C CA . PRO A 1 106 ? -18.153 5.878 -13.262 1.00 49.78 103 PRO A CA 1
ATOM 802 C C . PRO A 1 106 ? -19.576 5.430 -13.593 1.00 58.08 103 PRO A C 1
ATOM 803 O O . PRO A 1 106 ? -20.161 5.913 -14.563 1.00 69.08 103 PRO A O 1
ATOM 807 N N . ALA A 1 107 ? -20.119 4.519 -12.791 1.00 56.30 104 ALA A N 1
ATOM 808 C CA . ALA A 1 107 ? -21.485 4.044 -12.969 1.00 48.45 104 ALA A CA 1
ATOM 809 C C . ALA A 1 107 ? -21.993 3.413 -11.679 1.00 48.15 104 ALA A C 1
ATOM 810 O O . ALA A 1 107 ? -21.222 2.827 -10.920 1.00 61.84 104 ALA A O 1
ATOM 812 N N . TYR A 1 108 ? -23.292 3.541 -11.431 1.00 50.48 105 TYR A N 1
ATOM 813 C CA . TYR A 1 108 ? -23.896 2.980 -10.230 1.00 47.21 105 TYR A CA 1
ATOM 814 C C . TYR A 1 108 ? -24.081 1.475 -10.392 1.00 52.66 105 TYR A C 1
ATOM 815 O O . TYR A 1 108 ? -25.162 1.016 -10.753 1.00 52.99 105 TYR A O 1
ATOM 824 N N . LEU A 1 109 ? -23.017 0.721 -10.125 1.00 56.77 106 LEU A N 1
ATOM 825 C CA . LEU A 1 109 ? -23.013 -0.733 -10.291 1.00 50.72 106 LEU A CA 1
ATOM 826 C C . LEU A 1 109 ? -24.199 -1.418 -9.610 1.00 53.76 106 LEU A C 1
ATOM 827 O O . LEU A 1 109 ? -24.650 -0.974 -8.555 1.00 60.59 106 LEU A O 1
ATOM 832 N N . PRO A 1 110 ? -24.706 -2.507 -10.213 1.00 59.52 107 PRO A N 1
ATOM 833 C CA . PRO A 1 110 ? -24.197 -3.140 -11.437 1.00 59.35 107 PRO A CA 1
ATOM 834 C C . PRO A 1 110 ? -24.720 -2.511 -12.730 1.00 55.60 107 PRO A C 1
ATOM 835 O O . PRO A 1 110 ? -24.638 -3.145 -13.781 1.00 51.33 107 PRO A O 1
ATOM 839 N N . GLU A 1 111 ? -25.243 -1.291 -12.656 1.00 61.71 108 GLU A N 1
ATOM 840 C CA . GLU A 1 111 ? -25.723 -0.601 -13.849 1.00 59.05 108 GLU A CA 1
ATOM 841 C C . GLU A 1 111 ? -24.559 -0.122 -14.711 1.00 54.50 108 GLU A C 1
ATOM 842 O O . GLU A 1 111 ? -23.636 0.525 -14.216 1.00 50.52 108 GLU A O 1
ATOM 848 N N . PHE A 1 112 ? -24.616 -0.448 -15.999 1.00 50.22 109 PHE A N 1
ATOM 849 C CA . PHE A 1 112 ? -23.618 -0.015 -16.979 1.00 60.44 109 PHE A CA 1
ATOM 850 C C . PHE A 1 112 ? -22.168 -0.307 -16.586 1.00 53.72 109 PHE A C 1
ATOM 851 O O . PHE A 1 112 ? -21.392 0.619 -16.353 1.00 51.06 109 PHE A O 1
ATOM 859 N N . PRO A 1 113 ? -21.796 -1.595 -16.517 1.00 52.84 110 PRO A N 1
ATOM 860 C CA . PRO A 1 113 ? -20.401 -1.932 -16.223 1.00 52.92 110 PRO A CA 1
ATOM 861 C C . PRO A 1 113 ? -19.570 -1.948 -17.502 1.00 64.77 110 PRO A C 1
ATOM 862 O O . PRO A 1 113 ? -20.134 -2.018 -18.594 1.00 73.48 110 PRO A O 1
ATOM 866 N N . GLY A 1 114 ? -18.249 -1.877 -17.369 1.00 53.67 111 GLY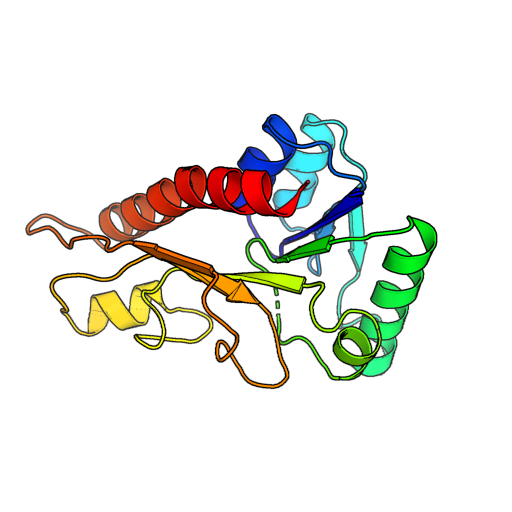 A N 1
ATOM 867 C CA . GLY A 1 114 ? -17.374 -1.941 -18.526 1.00 56.20 111 GLY A CA 1
ATOM 868 C C . GLY A 1 114 ? -16.369 -0.809 -18.609 1.00 55.55 111 GLY A C 1
ATOM 869 O O . GLY A 1 114 ? -16.092 -0.132 -17.620 1.00 61.36 111 GLY A O 1
ATOM 870 N N . ALA A 1 115 ? -15.821 -0.606 -19.803 1.00 59.20 112 ALA A N 1
ATOM 871 C CA . ALA A 1 115 ? -14.799 0.411 -20.022 1.00 65.44 112 ALA A CA 1
ATOM 872 C C . ALA A 1 115 ? -15.405 1.798 -20.208 1.00 66.61 112 ALA A C 1
ATOM 873 O O . ALA A 1 115 ? -14.835 2.798 -19.770 1.00 78.42 112 ALA A O 1
ATOM 875 N N . HIS A 1 116 ? -16.560 1.853 -20.862 1.00 62.98 113 HIS A N 1
ATOM 876 C CA . HIS A 1 116 ? -17.224 3.122 -21.138 1.00 64.44 113 HIS A CA 1
ATOM 877 C C . HIS A 1 116 ? -18.607 3.179 -20.496 1.00 76.45 113 HIS A C 1
ATOM 878 O O . HIS A 1 116 ? -19.621 3.232 -21.191 1.00 72.47 113 HIS A O 1
ATOM 880 N N . GLY A 1 117 ? -18.640 3.174 -19.167 1.00 75.72 114 GLY A N 1
ATOM 881 C CA . GLY A 1 117 ? -19.892 3.195 -18.433 1.00 71.84 114 GLY A CA 1
ATOM 882 C C . GLY A 1 117 ? -20.622 4.521 -18.531 1.00 62.59 114 GLY A C 1
ATOM 883 O O . GLY A 1 117 ? -21.829 4.594 -18.301 1.00 65.25 114 GLY A O 1
ATOM 884 N N . ILE A 1 118 ? -19.887 5.573 -18.874 1.00 53.58 115 ILE A N 1
ATOM 885 C CA . ILE A 1 118 ? -20.469 6.902 -19.010 1.00 50.58 115 ILE A CA 1
ATOM 886 C C . ILE A 1 118 ? -21.266 7.021 -20.304 1.00 57.65 115 ILE A C 1
ATOM 887 O O . ILE A 1 118 ? -22.387 7.532 -20.309 1.00 69.16 115 ILE A O 1
ATOM 892 N N . GLU A 1 119 ? -20.683 6.546 -21.400 1.00 63.63 116 GLU A N 1
ATOM 893 C CA . GLU A 1 119 ? -21.345 6.592 -22.699 1.00 74.22 116 GLU A CA 1
ATOM 894 C C . GLU A 1 119 ? -22.546 5.652 -22.736 1.00 71.17 116 GLU A C 1
ATOM 895 O O . GLU A 1 119 ? -23.563 5.957 -23.358 1.00 72.21 116 GLU A O 1
ATOM 897 N N . ASP A 1 120 ? -22.420 4.511 -22.065 1.00 57.06 117 ASP A N 1
ATOM 898 C CA . ASP A 1 120 ? -23.500 3.532 -22.004 1.00 73.42 117 ASP A CA 1
ATOM 899 C C . ASP A 1 120 ? -24.725 4.097 -21.292 1.00 72.24 117 ASP A C 1
ATOM 900 O O . ASP A 1 120 ? -25.860 3.851 -21.699 1.00 74.54 117 ASP A O 1
ATOM 905 N N . ALA A 1 121 ? -24.485 4.860 -20.230 1.00 70.12 118 ALA A N 1
ATOM 906 C CA . ALA A 1 121 ? -25.566 5.456 -19.455 1.00 72.95 118 ALA A CA 1
ATOM 907 C C . ALA A 1 121 ? -26.150 6.677 -20.157 1.00 69.83 118 ALA A C 1
ATOM 908 O O . ALA A 1 121 ? -27.328 6.995 -19.993 1.00 70.80 118 ALA A O 1
ATOM 910 N N . TRP A 1 122 ? -25.321 7.359 -20.939 1.00 57.36 119 TRP A N 1
ATOM 911 C CA . TRP A 1 122 ? -25.755 8.559 -21.642 1.00 59.85 119 TRP A CA 1
ATOM 912 C C . TRP A 1 122 ? -26.563 8.206 -22.887 1.00 75.03 119 TRP A C 1
ATOM 913 O O . TRP A 1 122 ? -27.512 8.906 -23.240 1.00 77.76 119 TRP A O 1
ATOM 924 N N . ASN A 1 123 ? -26.182 7.118 -23.547 1.00 65.14 120 ASN A N 1
ATOM 925 C CA . ASN A 1 123 ? -26.898 6.653 -24.730 1.00 72.52 120 ASN A CA 1
ATOM 926 C C . ASN A 1 123 ? -28.199 5.945 -24.367 1.00 76.00 120 ASN A C 1
ATOM 927 O O . ASN A 1 123 ? -29.094 5.805 -25.201 1.00 81.75 120 ASN A O 1
ATOM 932 N N . ALA A 1 124 ? -28.297 5.502 -23.118 1.00 71.48 121 ALA A N 1
ATOM 933 C CA . ALA A 1 124 ? -29.492 4.816 -22.640 1.00 74.02 121 ALA A CA 1
ATOM 934 C C . ALA A 1 124 ? -30.616 5.804 -22.349 1.00 80.71 121 ALA A C 1
ATOM 935 O O . ALA A 1 124 ? -31.787 5.518 -22.599 1.00 85.64 121 ALA A O 1
ATOM 937 N N . GLY A 1 125 ? -30.252 6.967 -21.818 1.00 67.79 122 GLY A N 1
ATOM 938 C CA . GLY A 1 125 ? -31.220 8.006 -21.516 1.00 74.78 122 GLY A CA 1
ATOM 939 C C . GLY A 1 125 ? -31.749 7.925 -20.098 1.00 80.31 122 GLY A C 1
ATOM 940 O O . GLY A 1 125 ? -32.804 8.479 -19.787 1.00 88.32 122 GLY A O 1
ATOM 941 N N . VAL A 1 126 ? -31.013 7.232 -19.235 1.00 81.80 123 VAL A N 1
ATOM 942 C CA . VAL A 1 126 ? -31.409 7.067 -17.841 1.00 80.48 123 VAL A CA 1
ATOM 943 C C . VAL A 1 126 ? -31.313 8.394 -17.091 1.00 82.10 123 VAL A C 1
ATOM 944 O O . VAL A 1 126 ? -30.390 9.178 -17.315 1.00 74.98 123 VAL A O 1
ATOM 948 N N . GLY A 1 127 ? -32.276 8.642 -16.209 1.00 90.10 124 GLY A N 1
ATOM 949 C CA . GLY A 1 127 ? -32.327 9.880 -15.454 1.00 88.50 124 GLY A CA 1
ATOM 950 C C . GLY A 1 127 ? -31.184 10.056 -14.471 1.00 83.04 124 GLY A C 1
ATOM 951 O O . GLY A 1 127 ? -30.783 11.181 -14.177 1.00 91.04 124 GLY A O 1
ATOM 952 N N . GLN A 1 128 ? -30.662 8.948 -13.955 1.00 75.05 125 GLN A N 1
ATOM 953 C CA . GLN A 1 128 ? -29.569 9.001 -12.986 1.00 66.91 125 GLN A CA 1
ATOM 954 C C . GLN A 1 128 ? -28.537 7.899 -13.205 1.00 59.45 125 GLN A C 1
ATOM 955 O O . GLN A 1 128 ? -28.887 6.748 -13.465 1.00 55.98 125 GLN A O 1
ATOM 961 N N . SER A 1 129 ? -27.263 8.262 -13.096 1.00 49.56 126 SER A N 1
ATOM 962 C CA . SER A 1 129 ? -26.178 7.290 -13.151 1.00 47.12 126 SER A CA 1
ATOM 963 C C . SER A 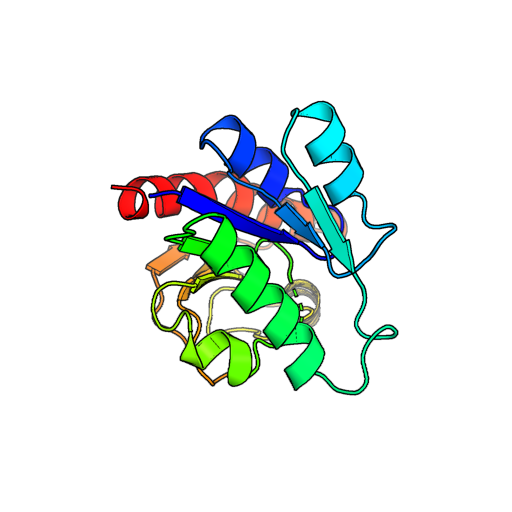1 129 ? -25.596 7.108 -11.753 1.00 45.19 126 SER A C 1
ATOM 964 O O . SER A 1 129 ? -26.324 6.796 -10.812 1.00 67.46 126 SER A O 1
ATOM 967 N N . GLY A 1 130 ? -24.290 7.308 -11.613 1.00 66.54 127 GLY A N 1
ATOM 968 C CA . GLY A 1 130 ? -23.663 7.228 -10.307 1.00 41.35 127 GLY A CA 1
ATOM 969 C C . GLY A 1 130 ? -22.181 6.906 -10.319 1.00 38.93 127 GLY A C 1
ATOM 970 O O . GLY A 1 130 ? -21.561 6.808 -11.376 1.00 45.65 127 GLY A O 1
ATOM 971 N N . VAL A 1 131 ? -21.616 6.752 -9.125 1.00 43.56 128 VAL A N 1
ATOM 972 C CA . VAL A 1 131 ? -20.209 6.402 -8.961 1.00 44.03 128 VAL A CA 1
ATOM 973 C C . VAL A 1 131 ? -20.077 5.264 -7.953 1.00 46.12 128 VAL A C 1
ATOM 974 O O . VAL A 1 131 ? -20.649 5.323 -6.865 1.00 46.03 128 VAL A O 1
ATOM 978 N N . THR A 1 132 ? -19.324 4.230 -8.316 1.00 50.98 129 THR A N 1
ATOM 979 C CA . THR A 1 132 ? -19.184 3.058 -7.459 1.00 42.98 129 THR A CA 1
ATOM 980 C C . THR A 1 132 ? -17.728 2.717 -7.153 1.00 45.19 129 THR A C 1
ATOM 981 O O . THR A 1 132 ? -16.908 2.573 -8.060 1.00 45.90 129 THR A O 1
ATOM 985 N N . ILE A 1 133 ? -17.416 2.592 -5.867 1.00 39.09 130 ILE A N 1
ATOM 986 C CA . ILE A 1 133 ? -16.102 2.131 -5.434 1.00 34.65 130 ILE A CA 1
ATOM 987 C C . ILE A 1 133 ? -16.239 0.760 -4.785 1.00 36.56 130 ILE A C 1
ATOM 988 O O . ILE A 1 133 ? -17.028 0.580 -3.859 1.00 46.43 130 ILE A O 1
ATOM 993 N N . HIS A 1 134 ? -15.468 -0.205 -5.275 1.00 36.97 131 HIS A N 1
ATOM 994 C CA . HIS A 1 134 ? -15.627 -1.589 -4.849 1.00 36.50 131 HIS A CA 1
ATOM 995 C C . HIS A 1 134 ? -14.305 -2.344 -4.844 1.00 42.83 131 HIS A C 1
ATOM 996 O O . HIS A 1 134 ? -13.285 -1.841 -5.316 1.00 39.29 131 HIS A O 1
ATOM 1003 N N . TRP A 1 135 ? -14.335 -3.561 -4.311 1.00 45.84 132 TRP A N 1
ATOM 1004 C CA . TRP A 1 135 ? -13.176 -4.442 -4.342 1.00 32.91 132 TRP A CA 1
ATOM 1005 C C . TRP A 1 135 ? -13.112 -5.160 -5.684 1.00 33.72 132 TRP A C 1
ATOM 1006 O O . TRP A 1 135 ? -14.099 -5.207 -6.417 1.00 67.83 132 TRP A O 1
ATOM 1017 N N . VAL A 1 136 ? -11.950 -5.717 -6.003 1.00 67.89 133 VAL A N 1
ATOM 1018 C CA . VAL A 1 136 ? -11.761 -6.393 -7.280 1.00 56.94 133 VAL A CA 1
ATOM 1019 C C . VAL A 1 136 ? -11.605 -7.899 -7.108 1.00 79.09 133 VAL A C 1
ATOM 1020 O O . VAL A 1 136 ? -10.749 -8.362 -6.355 1.00 59.18 133 VAL A O 1
ATOM 1024 N N . ASP A 1 137 ? -12.442 -8.657 -7.809 1.00 85.60 134 ASP A N 1
ATOM 1025 C CA . ASP A 1 137 ? -12.348 -10.112 -7.806 1.00 86.01 134 ASP A CA 1
ATOM 1026 C C . ASP A 1 137 ? -12.075 -10.630 -9.215 1.00 94.31 134 ASP A C 1
ATOM 1027 O O . ASP A 1 137 ? -11.525 -9.914 -10.052 1.00 70.20 134 ASP A O 1
ATOM 1032 N N . SER A 1 138 ? -12.463 -11.874 -9.472 1.00 106.33 135 SER A N 1
ATOM 1033 C CA . SER A 1 138 ? -12.233 -12.494 -10.772 1.00 105.63 135 SER A CA 1
ATOM 1034 C C . SER A 1 138 ? -13.130 -11.901 -11.855 1.00 106.59 135 SER A C 1
ATOM 1035 O O . SER A 1 138 ? -12.717 -11.759 -13.006 1.00 105.58 135 SER A O 1
ATOM 1038 N N . GLY A 1 139 ? -14.357 -11.555 -11.480 1.00 108.00 136 GLY A N 1
ATOM 1039 C CA . GLY A 1 139 ? -15.322 -11.024 -12.426 1.00 111.55 136 GLY A CA 1
ATOM 1040 C C . GLY A 1 139 ? -15.095 -9.563 -12.764 1.00 106.29 136 GLY A C 1
ATOM 1041 O O . GLY A 1 139 ? -14.359 -8.860 -12.071 1.00 86.89 136 GLY A O 1
ATOM 1042 N N . VAL A 1 140 ? -15.735 -9.106 -13.836 1.00 120.77 137 VAL A N 1
ATOM 1043 C CA . VAL A 1 140 ? -15.616 -7.719 -14.269 1.00 123.22 137 VAL A CA 1
ATOM 1044 C C . VAL A 1 140 ? -16.624 -6.830 -13.547 1.00 125.49 137 VAL A C 1
ATOM 1045 O O . VAL A 1 140 ? -17.826 -6.905 -13.808 1.00 122.39 137 VAL A O 1
ATOM 1047 N N . ASP A 1 141 ? -16.120 -5.995 -12.642 1.00 125.40 138 ASP A N 1
ATOM 1048 C CA . ASP A 1 141 ? -16.950 -5.089 -11.846 1.00 116.52 138 ASP A CA 1
ATOM 1049 C C . ASP A 1 141 ? -18.037 -5.829 -11.069 1.00 120.20 138 ASP A C 1
ATOM 1050 O O . ASP A 1 141 ? -19.182 -5.381 -11.007 1.00 128.89 138 ASP A O 1
ATOM 1055 N N . THR A 1 142 ? -17.670 -6.962 -10.477 1.00 115.81 139 THR A N 1
ATOM 1056 C CA . THR A 1 142 ? -18.613 -7.765 -9.707 1.00 120.33 139 THR A CA 1
ATOM 1057 C C . THR A 1 142 ? -18.142 -7.953 -8.268 1.00 112.85 139 THR A C 1
ATOM 1058 O O . THR A 1 142 ? -18.553 -8.894 -7.589 1.00 118.49 139 THR A O 1
ATOM 1062 N N . GLY A 1 143 ? -17.280 -7.052 -7.808 1.00 93.55 140 GLY A N 1
ATOM 1063 C CA . GLY A 1 143 ? -16.754 -7.121 -6.457 1.00 85.30 140 GLY A CA 1
ATOM 1064 C C . GLY A 1 143 ? -17.691 -6.512 -5.434 1.00 87.13 140 GLY A C 1
ATOM 1065 O O . GLY A 1 143 ? -18.711 -5.921 -5.789 1.00 91.58 140 GLY A O 1
ATOM 1066 N N . GLN A 1 144 ? -17.345 -6.656 -4.159 1.00 76.70 141 GLN A N 1
ATOM 1067 C CA . GLN A 1 144 ? -18.163 -6.119 -3.078 1.00 91.58 141 GLN A CA 1
ATOM 1068 C C . GLN A 1 144 ? -18.144 -4.595 -3.072 1.00 86.79 141 GLN A C 1
ATOM 1069 O O . GLN A 1 144 ? -17.080 -3.977 -3.025 1.00 66.75 141 GLN A O 1
ATOM 1075 N N . VAL A 1 145 ? -19.330 -3.996 -3.118 1.00 62.06 142 VAL A N 1
ATOM 1076 C CA . VAL A 1 145 ? -19.463 -2.545 -3.143 1.00 54.42 142 VAL A CA 1
ATOM 1077 C C . VAL A 1 145 ? -19.099 -1.924 -1.798 1.00 56.26 142 VAL A C 1
ATOM 1078 O O . VAL A 1 145 ? -19.597 -2.345 -0.754 1.00 80.85 142 VAL A O 1
ATOM 1082 N N . ILE A 1 146 ? -18.228 -0.920 -1.832 1.00 43.09 143 ILE A N 1
ATOM 1083 C CA . ILE A 1 146 ? -17.806 -0.229 -0.621 1.00 52.56 143 ILE A CA 1
ATOM 1084 C C . ILE A 1 146 ? -18.613 1.050 -0.410 1.00 55.89 143 ILE A C 1
ATOM 1085 O O . ILE A 1 146 ? -19.018 1.363 0.710 1.00 64.80 143 ILE A O 1
ATOM 1090 N N . LYS A 1 147 ? -18.848 1.783 -1.494 1.00 52.69 144 LYS A N 1
ATOM 1091 C CA . LYS A 1 147 ? -19.564 3.053 -1.421 1.00 53.22 144 LYS A CA 1
ATOM 1092 C C . LYS A 1 147 ? -20.224 3.393 -2.754 1.00 48.79 144 LYS A C 1
ATOM 1093 O O . LYS A 1 147 ? -19.607 3.269 -3.812 1.00 41.72 144 LYS A O 1
ATOM 1099 N N . GLN A 1 148 ? -21.480 3.825 -2.697 1.00 61.14 145 GLN A N 1
ATOM 1100 C CA . GLN A 1 148 ? -22.221 4.192 -3.899 1.00 58.52 145 GLN A CA 1
ATOM 1101 C C . GLN A 1 148 ? -23.014 5.482 -3.722 1.00 58.13 145 GLN A C 1
ATOM 1102 O O . GLN A 1 148 ? -23.646 5.700 -2.688 1.00 67.49 145 GLN A O 1
ATOM 1108 N N . VAL A 1 149 ? -22.974 6.332 -4.742 1.00 49.48 146 VAL A N 1
ATOM 1109 C CA . VAL A 1 149 ? -23.773 7.552 -4.768 1.00 48.91 146 VAL A CA 1
ATOM 1110 C C . VAL A 1 149 ? -24.421 7.722 -6.137 1.00 46.56 146 VAL A C 1
ATOM 1111 O O . VAL A 1 149 ? -23.913 7.218 -7.138 1.00 54.17 146 VAL A O 1
ATOM 1115 N N . ARG A 1 150 ? -25.546 8.427 -6.176 1.00 68.22 147 ARG A N 1
ATOM 1116 C CA . ARG A 1 150 ? -26.260 8.656 -7.426 1.00 49.71 147 ARG A CA 1
ATOM 1117 C C . ARG A 1 150 ? -25.869 9.987 -8.058 1.00 63.88 147 ARG A C 1
ATOM 1118 O O . ARG A 1 150 ? -25.729 10.995 -7.366 1.00 59.11 147 ARG A O 1
ATOM 1124 N N . VAL A 1 151 ? -25.689 9.981 -9.375 1.00 50.72 148 VAL A N 1
ATOM 1125 C CA . VAL A 1 151 ? -25.383 11.199 -10.117 1.00 51.43 148 VAL A CA 1
ATOM 1126 C C . VAL A 1 151 ? -26.488 11.494 -11.126 1.00 54.19 148 VAL A C 1
ATOM 1127 O O . VAL A 1 151 ? -26.719 10.710 -12.046 1.00 69.44 148 VAL A O 1
ATOM 1131 N N . PRO A 1 152 ? -27.177 12.632 -10.952 1.00 55.45 149 PRO A N 1
ATOM 1132 C CA . PRO A 1 152 ? -28.337 12.993 -11.775 1.00 65.62 149 PRO A CA 1
ATOM 1133 C C . PRO A 1 152 ? -27.969 13.438 -13.188 1.00 65.86 149 PRO A C 1
ATOM 1134 O O . PRO A 1 152 ? -26.836 13.848 -13.442 1.00 59.13 149 PRO A O 1
ATOM 1138 N N . ARG A 1 153 ? -28.937 13.348 -14.095 1.00 65.55 150 ARG A N 1
ATOM 1139 C CA . ARG A 1 153 ? -28.776 13.803 -15.470 1.00 72.56 150 ARG A CA 1
ATOM 1140 C C . ARG A 1 153 ? -29.672 15.011 -15.715 1.00 78.47 150 ARG A C 1
ATOM 1141 O O . ARG A 1 153 ? -30.877 14.957 -15.466 1.00 85.24 150 ARG A O 1
ATOM 1149 N N . LEU A 1 154 ? -29.085 16.100 -16.200 1.00 72.64 151 LEU A N 1
ATOM 1150 C CA . LEU A 1 154 ? -29.836 17.333 -16.413 1.00 77.02 151 LEU A CA 1
ATOM 1151 C C . LEU A 1 154 ? -30.446 17.413 -17.809 1.00 87.85 151 LEU A C 1
ATOM 1152 O O . LEU A 1 154 ? -30.210 16.549 -18.654 1.00 76.82 151 LEU A O 1
ATOM 1157 N N . ALA A 1 155 ? -31.231 18.461 -18.041 1.00 94.75 152 ALA A N 1
ATOM 1158 C CA . ALA A 1 155 ? -31.897 18.662 -19.322 1.00 101.79 152 ALA A CA 1
ATOM 1159 C C . ALA A 1 155 ? -30.944 19.250 -20.356 1.00 108.84 152 ALA A C 1
ATOM 1160 O O . ALA A 1 155 ? -30.826 18.736 -21.468 1.00 113.56 152 ALA A O 1
ATOM 1162 N N . ASP A 1 156 ? -30.263 20.329 -19.983 1.00 109.16 153 ASP A N 1
ATOM 1163 C CA . ASP A 1 156 ? -29.292 20.966 -20.866 1.00 108.50 153 ASP A CA 1
ATOM 1164 C C . ASP A 1 156 ? -27.921 20.318 -20.712 1.00 103.37 153 ASP A C 1
ATOM 1165 O O . ASP A 1 156 ? -26.894 20.995 -20.749 1.00 115.72 153 ASP A O 1
ATOM 1167 N N . ASP A 1 157 ? -27.915 19.000 -20.540 1.00 84.84 154 ASP A N 1
ATOM 1168 C CA . ASP A 1 157 ? -26.683 18.256 -20.316 1.00 83.17 154 ASP A CA 1
ATOM 1169 C C . ASP A 1 157 ? -26.079 17.730 -21.612 1.00 91.54 154 ASP A C 1
ATOM 1170 O O . ASP A 1 157 ? -26.724 16.994 -22.358 1.00 92.93 154 ASP A O 1
ATOM 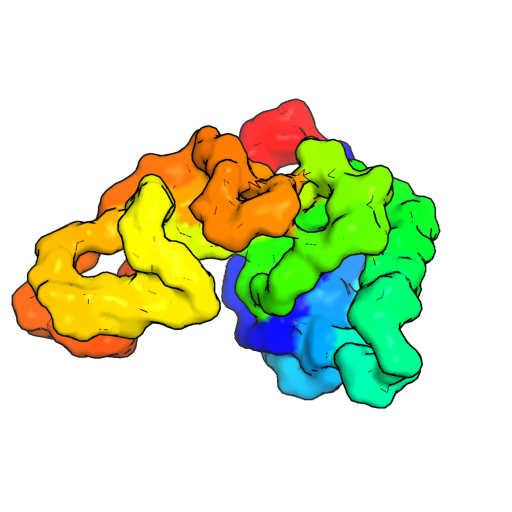1175 N N . THR A 1 158 ? -24.836 18.119 -21.871 1.00 95.81 155 THR A N 1
ATOM 1176 C CA . THR A 1 158 ? -24.074 17.563 -22.978 1.00 94.91 155 THR A CA 1
ATOM 1177 C C . THR A 1 158 ? -23.303 16.366 -22.436 1.00 83.95 155 THR A C 1
ATOM 1178 O O . THR A 1 158 ? -23.307 16.121 -21.229 1.00 76.37 155 THR A O 1
ATOM 1182 N N . ILE A 1 159 ? -22.646 15.618 -23.316 1.00 73.44 156 ILE A N 1
ATOM 1183 C CA . ILE A 1 159 ? -21.854 14.472 -22.884 1.00 76.16 156 ILE A CA 1
ATOM 1184 C C . ILE A 1 159 ? -20.604 14.940 -22.135 1.00 73.97 156 ILE A C 1
ATOM 1185 O O . ILE A 1 159 ? -19.981 14.170 -21.404 1.00 66.80 156 ILE A O 1
ATOM 1190 N N . ASP A 1 160 ? -20.253 16.210 -22.315 1.00 73.83 157 ASP A N 1
ATOM 1191 C CA . ASP A 1 160 ? -19.122 16.804 -21.612 1.00 68.73 157 ASP A CA 1
ATOM 1192 C C . ASP A 1 160 ? -19.529 17.253 -20.212 1.00 67.07 157 ASP A C 1
ATOM 1193 O O . ASP A 1 160 ? -18.807 17.021 -19.243 1.00 50.40 157 ASP A O 1
ATOM 1198 N N . ARG A 1 161 ? -20.687 17.900 -20.117 1.00 52.16 158 ARG A N 1
ATOM 1199 C CA . ARG A 1 161 ? -21.205 18.372 -18.837 1.00 60.73 158 ARG A CA 1
ATOM 1200 C C . ARG A 1 161 ? -21.558 17.211 -17.915 1.00 53.58 158 ARG A C 1
ATOM 1201 O O . ARG A 1 161 ? -21.334 17.275 -16.706 1.00 56.30 158 ARG A O 1
ATOM 1209 N N . PHE A 1 162 ? -22.112 16.152 -18.494 1.00 58.14 159 PHE A N 1
ATOM 1210 C CA . PHE A 1 162 ? -22.522 14.982 -17.725 1.00 55.15 159 PHE A CA 1
ATOM 1211 C C . PHE A 1 162 ? -21.316 14.200 -17.213 1.00 60.83 159 PHE A C 1
ATOM 1212 O O . PHE A 1 162 ? -21.307 13.732 -16.074 1.00 62.23 159 PHE A O 1
ATOM 1220 N N . GLU A 1 163 ? -20.300 14.065 -18.059 1.00 58.67 160 GLU A N 1
ATOM 1221 C CA . GLU A 1 163 ? -19.084 13.349 -17.693 1.00 54.61 160 GLU A CA 1
ATOM 1222 C C . GLU A 1 163 ? -18.330 14.084 -16.588 1.00 50.27 160 GLU A C 1
ATOM 1223 O O . GLU A 1 163 ? -17.715 13.462 -15.721 1.00 54.11 160 GLU A O 1
ATOM 1229 N N . ALA A 1 164 ? -18.388 15.411 -16.625 1.00 47.63 161 ALA A N 1
ATOM 1230 C CA . ALA A 1 164 ? -17.699 16.238 -15.643 1.00 54.70 161 ALA A CA 1
ATOM 1231 C C . ALA A 1 164 ? -18.333 16.110 -14.261 1.00 54.95 161 ALA A C 1
ATOM 1232 O O . ALA A 1 164 ? -17.646 16.194 -13.243 1.00 51.86 161 ALA A O 1
ATOM 1234 N N . ARG A 1 165 ? -19.646 15.906 -14.234 1.00 51.97 162 ARG A N 1
ATOM 1235 C CA . ARG A 1 165 ? -20.373 15.768 -12.978 1.00 51.27 162 ARG A CA 1
ATOM 1236 C C . ARG A 1 165 ? -20.025 14.450 -12.294 1.00 65.40 162 ARG A C 1
ATOM 1237 O O . ARG A 1 165 ? -19.940 14.379 -11.067 1.00 70.51 162 ARG A O 1
ATOM 1245 N N . ILE A 1 166 ? -19.825 13.408 -13.095 1.00 38.78 163 ILE A N 1
ATOM 1246 C CA . ILE A 1 166 ? -19.451 12.100 -12.574 1.00 38.81 163 ILE A CA 1
ATOM 1247 C C . ILE A 1 166 ? -18.035 12.131 -12.011 1.00 50.28 163 ILE A C 1
ATOM 1248 O O . ILE A 1 166 ? -17.776 11.611 -10.926 1.00 59.32 163 ILE A O 1
ATOM 1253 N N . HIS A 1 167 ? -17.123 12.747 -12.757 1.00 50.54 164 HIS A N 1
ATOM 1254 C CA . HIS A 1 167 ? -15.727 12.841 -12.344 1.00 51.71 164 HIS A CA 1
ATOM 1255 C C . HIS A 1 167 ? -15.566 13.646 -11.059 1.00 48.23 164 HIS A C 1
ATOM 1256 O O . HIS A 1 167 ? -14.737 13.315 -10.214 1.00 51.48 164 HIS A O 1
ATOM 1263 N N . GLU A 1 168 ? -16.363 14.701 -10.916 1.00 44.24 165 GLU A N 1
ATOM 1264 C CA . GLU A 1 168 ? -16.338 15.515 -9.706 1.00 35.77 165 GLU A CA 1
ATOM 1265 C C . GLU A 1 168 ? -16.838 14.712 -8.511 1.00 42.45 165 GLU A C 1
ATOM 1266 O O . GLU A 1 168 ? -16.370 14.894 -7.388 1.00 49.57 165 GLU A O 1
ATOM 1272 N N . ALA A 1 169 ? -17.791 13.821 -8.764 1.00 35.48 166 ALA A N 1
ATOM 1273 C CA . ALA A 1 169 ? -18.305 12.938 -7.726 1.00 35.86 166 ALA A CA 1
ATOM 1274 C C . ALA A 1 169 ? -17.239 11.924 -7.331 1.00 43.97 166 ALA A C 1
ATOM 1275 O O . ALA A 1 169 ? -17.197 11.461 -6.191 1.00 36.47 166 ALA A O 1
ATOM 1277 N N . GLU A 1 170 ? -16.376 11.586 -8.283 1.00 36.02 167 GLU A N 1
ATOM 1278 C CA . GLU A 1 170 ? -15.280 10.657 -8.037 1.00 36.52 167 GLU A CA 1
ATOM 1279 C C . GLU A 1 170 ? -14.182 11.304 -7.198 1.00 55.75 167 GLU A C 1
ATOM 1280 O O . GLU A 1 170 ? -13.524 10.636 -6.400 1.00 51.66 167 GLU A O 1
ATOM 1286 N N . TYR A 1 171 ? -13.989 12.607 -7.383 1.00 52.84 168 TYR A N 1
ATOM 1287 C CA . TYR A 1 171 ? -12.927 13.331 -6.692 1.00 48.93 168 TYR A CA 1
ATOM 1288 C C . TYR A 1 171 ? -13.243 13.524 -5.213 1.00 46.76 168 TYR A C 1
ATOM 1289 O O . TYR A 1 171 ? -12.344 13.752 -4.404 1.00 49.58 168 TYR A O 1
ATOM 1298 N N . ARG A 1 172 ? -14.522 13.437 -4.864 1.00 59.15 169 ARG A N 1
ATOM 1299 C CA . ARG A 1 172 ? -14.952 13.645 -3.486 1.00 64.71 169 ARG A CA 1
ATOM 1300 C C . ARG A 1 172 ? -15.195 12.322 -2.771 1.00 62.58 169 ARG A C 1
ATOM 1301 O O . ARG A 1 172 ? -15.067 12.233 -1.550 1.00 73.02 169 ARG A O 1
ATOM 1309 N N . LEU A 1 173 ? -15.543 11.296 -3.539 1.00 48.37 170 LEU A N 1
ATOM 1310 C CA . LEU A 1 173 ? -15.880 9.999 -2.970 1.00 47.94 170 LEU A CA 1
ATOM 1311 C C . LEU A 1 173 ? -14.630 9.177 -2.673 1.00 48.70 170 LEU A C 1
ATOM 1312 O O . LEU A 1 173 ? -14.524 8.556 -1.616 1.00 46.46 170 LEU A O 1
ATOM 1317 N N . TYR A 1 174 ? -13.688 9.182 -3.612 1.00 54.46 171 TYR A N 1
ATOM 1318 C CA . TYR A 1 174 ? -12.469 8.378 -3.497 1.00 58.07 171 TYR A CA 1
ATOM 1319 C C . TYR A 1 174 ? -11.622 8.646 -2.240 1.00 62.58 171 TYR A C 1
ATOM 1320 O O . TYR A 1 174 ? -11.226 7.698 -1.563 1.00 68.50 171 TYR A O 1
ATOM 1329 N N . PRO A 1 175 ? -11.335 9.925 -1.923 1.00 57.66 172 PRO A N 1
ATOM 1330 C CA . PRO A 1 175 ? -10.555 10.158 -0.701 1.00 50.00 172 PRO A CA 1
ATOM 1331 C C . PRO A 1 175 ? -11.318 9.748 0.551 1.00 54.71 172 PRO A C 1
ATOM 1332 O O . PRO A 1 175 ? -10.714 9.272 1.510 1.00 62.23 172 PRO A O 1
ATOM 1336 N N . GLU A 1 176 ? -12.634 9.935 0.532 1.00 62.97 173 GLU A N 1
ATOM 1337 C CA . GLU A 1 176 ? -13.485 9.579 1.660 1.00 58.79 173 GLU A CA 1
ATOM 1338 C C . GLU A 1 176 ? -13.444 8.079 1.944 1.00 58.71 173 GLU A C 1
ATOM 1339 O O . GLU A 1 176 ? -13.313 7.659 3.093 1.00 59.61 173 GLU A O 1
ATOM 1345 N N . VAL A 1 177 ? -13.554 7.280 0.887 1.00 55.18 174 VAL A N 1
ATOM 1346 C CA . VAL A 1 177 ? -13.542 5.827 1.015 1.00 57.58 174 VAL A CA 1
ATOM 1347 C C . VAL A 1 177 ? -12.177 5.322 1.468 1.00 58.06 174 VAL A C 1
ATOM 1348 O O . VAL A 1 177 ? -12.080 4.479 2.362 1.00 58.69 174 VAL A O 1
ATOM 1352 N N . VAL A 1 178 ? -11.124 5.844 0.846 1.00 54.99 175 VAL A N 1
ATOM 1353 C CA . VAL A 1 178 ? -9.759 5.486 1.210 1.00 63.88 175 VAL A CA 1
ATOM 1354 C C . VAL A 1 178 ? -9.471 5.859 2.664 1.00 77.95 175 VAL A C 1
ATOM 1355 O O . VAL A 1 178 ? -8.819 5.106 3.387 1.00 87.77 175 VAL A O 1
ATOM 1359 N N . LYS A 1 179 ? -9.987 7.010 3.088 1.00 70.31 176 LYS A N 1
ATOM 1360 C CA . LYS A 1 179 ? -9.794 7.501 4.451 1.00 70.32 176 LYS A CA 1
ATOM 1361 C C . LYS A 1 179 ? -10.257 6.491 5.500 1.00 70.29 176 LYS A C 1
ATOM 1362 O O . LYS A 1 179 ? -9.673 6.391 6.578 1.00 70.70 176 LYS A O 1
ATOM 1367 N N . ALA A 1 180 ? -11.307 5.743 5.174 1.00 69.77 177 ALA A N 1
ATOM 1368 C CA . ALA A 1 180 ? -11.840 4.735 6.082 1.00 75.27 177 ALA A CA 1
ATOM 1369 C C . ALA A 1 180 ? -11.060 3.427 5.985 1.00 82.81 177 ALA A C 1
ATOM 1370 O O . ALA A 1 180 ? -10.966 2.677 6.956 1.00 83.95 177 ALA A O 1
ATOM 1372 N N . LEU A 1 181 ? -10.502 3.160 4.808 1.00 89.41 178 LEU A N 1
ATOM 1373 C CA . LEU A 1 181 ? -9.771 1.920 4.570 1.00 92.07 178 LEU A CA 1
ATOM 1374 C C . LEU A 1 181 ? -8.280 2.059 4.863 1.00 92.71 178 LEU A C 1
ATOM 1375 O O . LEU A 1 181 ? -7.589 1.063 5.078 1.00 99.86 178 LEU A O 1
ATOM 1380 N N . PHE A 1 182 ? -7.788 3.295 4.871 1.00 82.97 179 PHE A N 1
ATOM 1381 C CA . PHE A 1 182 ? -6.369 3.556 5.094 1.00 82.26 179 PHE A CA 1
ATOM 1382 C C . PHE A 1 182 ? -5.930 3.144 6.495 1.00 93.41 179 PHE A C 1
ATOM 1383 O O . PHE A 1 182 ? -4.774 2.777 6.710 1.00 97.26 179 PHE A O 1
ATOM 1386 N N . THR A 1 183 ? -6.856 3.208 7.445 1.00 97.39 180 THR A N 1
ATOM 1387 C CA . THR A 1 183 ? -6.556 2.848 8.824 1.00 97.86 180 THR A CA 1
ATOM 1388 C C . THR A 1 183 ? -7.759 2.200 9.501 1.00 100.97 180 THR A C 1
ATOM 1389 O O . THR A 1 183 ? -8.762 1.900 8.853 1.00 98.34 180 THR A O 1
#

InterPro domains:
  IPR002376 Formyl transferase, N-terminal [PF00551] (5-178)
  IPR004607 Phosphoribosylglycinamide formyltransferase [MF_01930] (6-184)
  IPR004607 Phosphoribosylglycinamide formyltransferase [TIGR00639] (5-1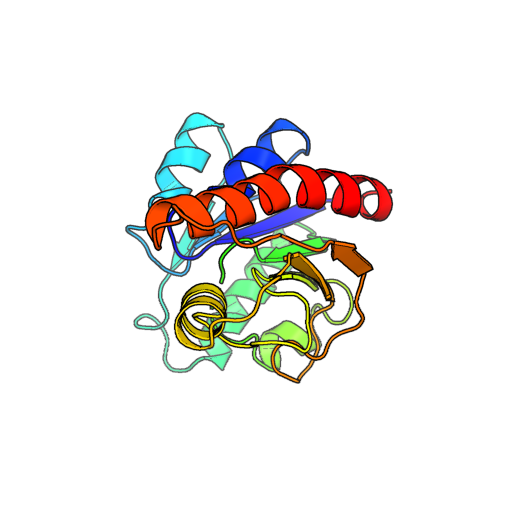82)
  IPR004607 Phosphoribosylglycinamide formyltransferase [cd08645] (6-181)
  IPR036477 Formyl transferase, N-terminal domain superfamily [SSF53328] (5-182)

Organism: Streptococcus pneumoniae serotype 4 (strain ATCC BAA-334 / TIGR4) (NCBI:txid170187)